Protein AF-A0AAD6FD33-F1 (afdb_monomer_lite)

Radius of gyration: 38.2 Å; chains: 1; bounding box: 135×74×54 Å

Structure (mmCIF, N/CA/C/O backbone):
data_AF-A0AAD6FD33-F1
#
_entry.id   AF-A0AAD6FD33-F1
#
loop_
_atom_site.group_PDB
_atom_site.id
_atom_site.type_symbol
_atom_site.label_atom_id
_atom_site.label_alt_id
_atom_site.label_comp_id
_atom_site.label_asym_id
_atom_site.label_entity_id
_atom_site.label_seq_id
_atom_site.pdbx_PDB_ins_code
_atom_site.Cartn_x
_atom_site.Cartn_y
_atom_site.Cartn_z
_atom_site.occupancy
_atom_site.B_iso_or_equiv
_atom_site.auth_seq_id
_atom_site.auth_comp_id
_atom_site.auth_asym_id
_atom_site.auth_atom_id
_atom_site.pdbx_PDB_model_num
ATOM 1 N N . VAL A 1 1 ? -4.651 8.077 -2.930 1.00 87.25 1 VAL A N 1
ATOM 2 C CA . VAL A 1 1 ? -3.598 9.116 -3.085 1.00 87.25 1 VAL A CA 1
ATOM 3 C C . VAL A 1 1 ? -2.264 8.525 -3.527 1.00 87.25 1 VAL A C 1
ATOM 5 O O . VAL A 1 1 ? -1.847 8.856 -4.624 1.00 87.25 1 VAL A O 1
ATOM 8 N N . ILE A 1 2 ? -1.634 7.620 -2.759 1.00 93.12 2 ILE A N 1
ATOM 9 C CA . ILE A 1 2 ? -0.316 7.029 -3.106 1.00 93.12 2 ILE A CA 1
ATOM 10 C C . ILE A 1 2 ? -0.277 6.476 -4.538 1.00 93.12 2 ILE A C 1
ATOM 12 O O . ILE A 1 2 ? 0.636 6.798 -5.285 1.00 93.12 2 ILE A O 1
ATOM 16 N N . GLN A 1 3 ? -1.301 5.720 -4.946 1.00 92.12 3 GLN A N 1
ATOM 17 C CA . GLN A 1 3 ? -1.405 5.204 -6.314 1.00 92.12 3 GLN A CA 1
ATOM 18 C C . GLN A 1 3 ? -1.454 6.289 -7.388 1.00 92.12 3 GLN A C 1
ATOM 20 O O . GLN A 1 3 ? -0.776 6.173 -8.397 1.00 92.12 3 GLN A O 1
ATOM 25 N N . ALA A 1 4 ? -2.223 7.356 -7.169 1.00 93.12 4 ALA A N 1
ATOM 26 C CA . ALA A 1 4 ? -2.303 8.457 -8.122 1.00 93.12 4 ALA A CA 1
ATOM 27 C C . ALA A 1 4 ? -0.947 9.162 -8.265 1.00 93.12 4 ALA A C 1
ATOM 29 O O . ALA A 1 4 ? -0.521 9.443 -9.378 1.00 93.12 4 ALA A O 1
ATOM 30 N N . VAL A 1 5 ? -0.240 9.380 -7.149 1.00 95.75 5 VAL A N 1
ATOM 31 C CA . VAL A 1 5 ? 1.121 9.945 -7.160 1.00 95.75 5 VAL A CA 1
ATOM 32 C C . VAL A 1 5 ? 2.091 9.013 -7.889 1.00 95.75 5 VAL A C 1
ATOM 34 O O . VAL A 1 5 ? 2.898 9.473 -8.690 1.00 95.75 5 VAL A O 1
ATOM 37 N N . PHE A 1 6 ? 1.989 7.706 -7.651 1.00 96.69 6 PHE A N 1
ATOM 38 C CA . PHE A 1 6 ? 2.814 6.704 -8.316 1.00 96.69 6 PHE A CA 1
ATOM 39 C C . PHE A 1 6 ? 2.591 6.683 -9.836 1.00 96.69 6 PHE A C 1
ATOM 41 O O . PHE A 1 6 ? 3.550 6.818 -10.588 1.00 96.69 6 PHE A O 1
ATOM 48 N N . PHE A 1 7 ? 1.343 6.607 -10.306 1.00 96.12 7 PHE A N 1
ATOM 49 C CA . PHE A 1 7 ? 1.063 6.612 -11.745 1.00 96.12 7 PHE A CA 1
ATOM 50 C C . PHE A 1 7 ? 1.377 7.959 -12.405 1.00 96.12 7 PHE A C 1
ATOM 52 O O . PHE A 1 7 ? 1.841 7.978 -13.542 1.00 96.12 7 PHE A O 1
ATOM 59 N N . ALA A 1 8 ? 1.214 9.081 -11.697 1.00 95.75 8 ALA A N 1
ATOM 60 C CA . ALA A 1 8 ? 1.684 10.378 -12.180 1.00 95.75 8 ALA A CA 1
ATOM 61 C C . ALA A 1 8 ? 3.210 10.390 -12.379 1.00 95.75 8 ALA A C 1
ATOM 63 O O . ALA A 1 8 ? 3.696 10.919 -13.377 1.00 95.75 8 ALA A O 1
ATOM 64 N N . LEU A 1 9 ? 3.965 9.763 -11.469 1.00 96.06 9 LEU A N 1
ATOM 65 C CA . LEU A 1 9 ? 5.408 9.583 -11.623 1.00 96.06 9 LEU A CA 1
ATOM 66 C C . LEU A 1 9 ? 5.747 8.674 -12.815 1.00 96.06 9 LEU A C 1
ATOM 68 O O . LEU A 1 9 ? 6.677 8.995 -13.551 1.00 96.06 9 LEU A O 1
ATOM 72 N N . CYS A 1 10 ? 4.994 7.591 -13.048 1.00 95.25 10 CYS A N 1
ATOM 73 C CA . CYS A 1 10 ? 5.172 6.746 -14.236 1.00 95.25 10 CYS A CA 1
ATOM 74 C C . CYS A 1 10 ? 4.988 7.549 -15.531 1.00 95.25 10 CYS A C 1
ATOM 76 O O . CYS A 1 10 ? 5.888 7.563 -16.367 1.00 95.25 10 CYS A O 1
ATOM 78 N N . VAL A 1 11 ? 3.895 8.310 -15.649 1.00 95.25 11 VAL A N 1
ATOM 79 C CA . VAL A 1 11 ? 3.640 9.175 -16.816 1.00 95.25 11 VAL A CA 1
ATOM 80 C C . VAL A 1 11 ? 4.765 10.192 -17.008 1.00 95.25 11 VAL A C 1
ATOM 82 O O . VAL A 1 11 ? 5.234 10.409 -18.125 1.00 95.25 11 VAL A O 1
ATOM 85 N N . LEU A 1 12 ? 5.236 10.807 -15.921 1.00 94.19 12 LEU A N 1
ATOM 86 C CA . LEU A 1 12 ? 6.325 11.778 -15.979 1.00 94.19 12 LEU A CA 1
ATOM 87 C C . LEU A 1 12 ? 7.637 11.141 -16.462 1.00 94.19 12 LEU A C 1
ATOM 89 O O . LEU A 1 12 ? 8.368 11.766 -17.232 1.00 94.19 12 LEU A O 1
ATOM 93 N N . ILE A 1 13 ? 7.929 9.904 -16.052 1.00 94.00 13 ILE A N 1
ATOM 94 C CA . ILE A 1 13 ? 9.088 9.134 -16.527 1.00 94.00 13 ILE A CA 1
ATOM 95 C C . ILE A 1 13 ? 8.966 8.818 -18.014 1.00 94.00 13 ILE A C 1
ATOM 97 O O . ILE A 1 13 ? 9.942 9.011 -18.737 1.00 94.00 13 ILE A O 1
ATOM 101 N N . ASP A 1 14 ? 7.795 8.389 -18.481 1.00 93.06 14 ASP A N 1
ATOM 102 C CA . ASP A 1 14 ? 7.576 8.048 -19.889 1.00 93.06 14 ASP A CA 1
ATOM 103 C C . ASP A 1 14 ? 7.760 9.273 -20.791 1.00 93.06 14 ASP A C 1
ATOM 105 O O . ASP A 1 14 ? 8.517 9.229 -21.764 1.00 93.06 14 ASP A O 1
ATOM 109 N N . VAL A 1 15 ? 7.162 10.410 -20.415 1.00 92.06 15 VAL A N 1
ATOM 110 C CA . VAL A 1 15 ? 7.351 11.689 -21.121 1.00 92.06 15 VAL A CA 1
ATOM 111 C C . VAL A 1 15 ? 8.821 12.112 -21.094 1.00 92.06 15 VAL A C 1
ATOM 113 O O . VAL A 1 15 ? 9.383 12.471 -22.129 1.00 92.06 15 VAL A O 1
ATOM 116 N N . SER A 1 16 ? 9.479 12.021 -19.935 1.00 90.38 16 SER A N 1
ATOM 117 C CA . SER A 1 16 ? 10.899 12.374 -19.803 1.00 90.38 16 SER A CA 1
ATOM 118 C C . SER A 1 16 ? 11.794 11.470 -20.655 1.00 90.38 16 SER A C 1
ATOM 120 O O . SER A 1 16 ? 12.750 11.945 -21.268 1.00 90.38 16 SER A O 1
ATOM 122 N N . SER A 1 17 ? 11.478 10.176 -20.746 1.00 89.38 17 SER A N 1
ATOM 123 C CA . SER A 1 17 ? 12.208 9.210 -21.570 1.00 89.38 17 SER A CA 1
ATOM 124 C C . SER A 1 17 ? 12.081 9.522 -23.061 1.00 89.38 17 SER A C 1
ATOM 126 O O . SER A 1 17 ? 13.082 9.473 -23.779 1.00 89.38 17 SER A O 1
ATOM 128 N N . LEU A 1 18 ? 10.884 9.903 -23.519 1.00 89.50 18 LEU A N 1
ATOM 129 C CA . LEU A 1 18 ? 10.652 10.318 -24.904 1.00 89.50 18 LEU A CA 1
ATOM 130 C C . LEU A 1 18 ? 11.439 11.583 -25.263 1.00 89.50 18 LEU A C 1
ATOM 132 O O . LEU A 1 18 ? 12.047 11.631 -26.329 1.00 89.50 18 LEU A O 1
ATOM 136 N N . LEU A 1 19 ? 11.481 12.570 -24.364 1.00 86.94 19 LEU A N 1
ATOM 137 C CA . LEU A 1 19 ? 12.231 13.814 -24.575 1.00 86.94 19 LEU A CA 1
ATOM 138 C C . LEU A 1 19 ? 13.751 13.605 -24.548 1.00 86.94 19 LEU A C 1
ATOM 140 O O . LEU A 1 19 ? 14.479 14.290 -25.261 1.00 86.94 19 LEU A O 1
ATOM 144 N N . THR A 1 20 ? 14.237 12.651 -23.751 1.00 82.44 20 THR A N 1
ATOM 145 C CA . THR A 1 20 ? 15.681 12.388 -23.615 1.00 82.44 20 THR A CA 1
ATOM 146 C C . THR A 1 20 ? 16.236 11.582 -24.796 1.00 82.44 20 THR A C 1
ATOM 148 O O . THR A 1 20 ? 17.406 11.724 -25.130 1.00 82.44 20 THR A O 1
ATOM 151 N N . LYS A 1 21 ? 15.409 10.785 -25.492 1.00 75.94 21 LYS A N 1
ATOM 152 C CA . LYS A 1 21 ? 15.830 9.922 -26.618 1.00 75.94 21 LYS A CA 1
ATOM 153 C C . LYS A 1 21 ? 16.480 10.651 -27.809 1.00 75.94 21 LYS A C 1
ATOM 155 O O . LYS A 1 21 ? 17.043 9.977 -28.664 1.00 75.94 21 LYS A O 1
ATOM 160 N N . GLY A 1 22 ? 16.395 11.980 -27.880 1.00 68.50 22 GLY A N 1
ATOM 161 C CA . GLY A 1 22 ? 17.013 12.799 -28.931 1.00 68.50 22 GLY A CA 1
ATOM 162 C C . GLY A 1 22 ? 17.946 13.904 -28.424 1.00 68.50 22 GLY A C 1
ATOM 163 O O . GLY A 1 22 ? 18.350 14.744 -29.222 1.00 68.50 22 GLY A O 1
ATOM 164 N N . ALA A 1 23 ? 18.257 13.941 -27.125 1.00 64.50 23 ALA A N 1
ATOM 165 C CA . ALA A 1 23 ? 19.079 14.984 -26.519 1.00 64.50 23 ALA A CA 1
ATOM 166 C C . ALA A 1 23 ? 20.336 14.375 -25.878 1.00 64.50 23 ALA A C 1
ATOM 168 O O . ALA A 1 23 ? 20.223 13.590 -24.941 1.00 64.50 23 ALA A O 1
ATOM 169 N N . ASP A 1 24 ? 21.532 14.799 -26.305 1.00 72.25 24 ASP A N 1
ATOM 170 C CA . ASP A 1 24 ? 22.836 14.401 -25.728 1.00 72.25 24 ASP A CA 1
ATOM 171 C C . ASP A 1 24 ? 23.106 15.048 -24.348 1.00 72.25 24 ASP A C 1
ATOM 173 O O . ASP A 1 24 ? 24.225 15.429 -23.995 1.00 72.25 24 ASP A O 1
ATOM 177 N N . SER A 1 25 ? 22.062 15.227 -23.537 1.00 83.69 25 SER A N 1
ATOM 178 C CA . SER A 1 25 ? 22.168 15.853 -22.223 1.00 83.69 25 SER A CA 1
ATOM 179 C C . SER A 1 25 ? 22.383 14.804 -21.137 1.00 83.69 25 SER A C 1
ATOM 181 O O . SER A 1 25 ? 21.442 14.203 -20.610 1.00 83.69 25 SER A O 1
ATOM 183 N N . MET A 1 26 ? 23.645 14.644 -20.730 1.00 85.06 26 MET A N 1
ATOM 184 C CA . MET A 1 26 ? 24.050 13.779 -19.611 1.00 85.06 26 MET A CA 1
ATOM 185 C C . MET A 1 26 ? 23.297 14.088 -18.305 1.00 85.06 26 MET A C 1
ATOM 187 O O . MET A 1 26 ? 23.050 13.191 -17.493 1.00 85.06 26 MET A O 1
ATOM 191 N N . GLU A 1 27 ? 22.905 15.349 -18.094 1.00 86.62 27 GLU A N 1
ATOM 192 C CA . GLU A 1 27 ? 22.140 15.747 -16.912 1.00 86.62 27 GLU A CA 1
ATOM 193 C C . GLU A 1 27 ? 20.690 15.246 -16.980 1.00 86.62 27 GLU A C 1
ATOM 195 O O . GLU A 1 27 ? 20.190 14.717 -15.986 1.00 86.62 27 GLU A O 1
ATOM 200 N N . GLN A 1 28 ? 20.029 15.316 -18.143 1.00 85.81 28 GLN A N 1
ATOM 201 C CA . GLN A 1 28 ? 18.665 14.786 -18.302 1.00 85.81 28 GLN A CA 1
ATOM 202 C C . GLN A 1 28 ? 18.621 13.276 -18.062 1.00 85.81 28 GLN A C 1
ATOM 204 O O . GLN A 1 28 ? 17.765 12.797 -17.316 1.00 85.81 28 GLN A O 1
ATOM 209 N N . GLU A 1 29 ? 19.594 12.528 -18.586 1.00 87.94 29 GLU A N 1
ATOM 210 C CA . GLU A 1 29 ? 19.690 11.097 -18.297 1.00 87.94 29 GLU A CA 1
ATOM 211 C C . GLU A 1 29 ? 19.902 10.803 -16.806 1.00 87.94 29 GLU A C 1
ATOM 213 O O . GLU A 1 29 ? 19.337 9.852 -16.255 1.00 87.94 29 GLU A O 1
ATOM 218 N N . ARG A 1 30 ? 20.734 11.603 -16.124 1.00 90.62 30 ARG A N 1
ATOM 219 C CA . ARG A 1 30 ? 20.970 11.447 -14.684 1.00 90.62 30 ARG A CA 1
ATOM 220 C C . ARG A 1 30 ? 19.683 11.664 -13.894 1.00 90.62 30 ARG A C 1
ATOM 222 O O . ARG A 1 30 ? 19.421 10.898 -12.964 1.00 90.62 30 ARG A O 1
ATOM 229 N N . GLN A 1 31 ? 18.895 12.677 -14.246 1.00 91.19 31 GLN A N 1
ATOM 230 C CA . GLN A 1 31 ? 17.605 12.935 -13.607 1.00 91.19 31 GLN A CA 1
ATOM 231 C C . GLN A 1 31 ? 16.611 11.805 -13.893 1.00 91.19 31 GLN A C 1
ATOM 233 O O . GLN A 1 31 ? 16.008 11.283 -12.956 1.00 91.19 31 GLN A O 1
ATOM 238 N N . LEU A 1 32 ? 16.530 11.324 -15.137 1.00 92.62 32 LEU A N 1
ATOM 239 C CA . LEU A 1 32 ? 15.690 10.180 -15.501 1.00 92.62 32 LEU A CA 1
ATOM 240 C C . LEU A 1 32 ? 16.029 8.929 -14.672 1.00 92.62 32 LEU A C 1
ATOM 242 O O . LEU A 1 32 ? 15.132 8.286 -14.129 1.00 92.62 32 LEU A O 1
ATOM 246 N N . ARG A 1 33 ? 17.319 8.616 -14.486 1.00 92.12 33 ARG A N 1
ATOM 247 C CA . ARG A 1 33 ? 17.759 7.492 -13.635 1.00 92.12 33 ARG A CA 1
ATOM 248 C C . ARG A 1 33 ? 17.312 7.644 -12.178 1.00 92.12 33 ARG A C 1
ATOM 250 O O . ARG A 1 33 ? 16.897 6.659 -11.569 1.00 92.12 33 ARG A O 1
ATOM 257 N N . LYS A 1 34 ? 17.366 8.858 -11.616 1.00 94.44 34 LYS A N 1
ATOM 258 C CA . LYS A 1 34 ? 16.867 9.130 -10.255 1.00 94.44 34 LYS A CA 1
ATOM 259 C C . LYS A 1 34 ? 15.356 8.930 -10.158 1.00 94.44 34 LYS A C 1
ATOM 261 O O . LYS A 1 34 ? 14.900 8.315 -9.200 1.00 94.44 34 LYS A O 1
ATOM 266 N N . LEU A 1 35 ? 14.598 9.408 -11.144 1.00 94.75 35 LEU A N 1
ATOM 267 C CA . LEU A 1 35 ? 13.145 9.234 -11.200 1.00 94.75 35 LEU A CA 1
ATOM 268 C C . LEU A 1 35 ? 12.751 7.757 -11.305 1.00 94.75 35 LEU A C 1
ATOM 270 O O . LEU A 1 35 ? 11.869 7.316 -10.575 1.00 94.75 35 LEU A O 1
ATOM 274 N N . ILE A 1 36 ? 13.435 6.978 -12.148 1.00 95.38 36 ILE A N 1
ATOM 275 C CA . ILE A 1 36 ? 13.229 5.524 -12.246 1.00 95.38 36 ILE A CA 1
ATOM 276 C C . ILE A 1 36 ? 13.511 4.850 -10.897 1.00 95.38 36 ILE A C 1
ATOM 278 O O . ILE A 1 36 ? 12.714 4.032 -10.441 1.00 95.38 36 ILE A O 1
ATOM 282 N N . GLY A 1 37 ? 14.604 5.228 -10.226 1.00 96.19 37 GLY A N 1
ATOM 283 C CA . GLY A 1 37 ? 14.915 4.738 -8.881 1.00 96.19 37 GLY A CA 1
ATOM 284 C C . GLY A 1 37 ? 13.842 5.102 -7.848 1.00 96.19 37 GLY A C 1
ATOM 285 O O . GLY A 1 37 ? 13.456 4.257 -7.044 1.00 96.19 37 GLY A O 1
ATOM 286 N N . LEU A 1 38 ? 13.316 6.330 -7.899 1.00 96.75 38 LEU A N 1
ATOM 287 C CA . LEU A 1 38 ? 12.214 6.776 -7.046 1.00 96.75 38 LEU A CA 1
ATOM 288 C C . LEU A 1 38 ? 10.933 5.981 -7.319 1.00 96.75 38 LEU A C 1
ATOM 290 O O . LEU A 1 38 ? 10.289 5.544 -6.370 1.00 96.75 38 LEU A O 1
ATOM 294 N N . ARG A 1 39 ? 10.579 5.757 -8.589 1.00 97.06 39 ARG A N 1
ATOM 295 C CA . ARG A 1 39 ? 9.417 4.950 -8.989 1.00 97.06 39 ARG A CA 1
ATOM 296 C C . ARG A 1 39 ? 9.530 3.533 -8.451 1.00 97.06 39 ARG A C 1
ATOM 298 O O . ARG A 1 39 ? 8.585 3.046 -7.842 1.00 97.06 39 ARG A O 1
ATOM 305 N N . ASP A 1 40 ? 10.675 2.886 -8.641 1.00 97.50 40 ASP A N 1
ATOM 306 C CA . ASP A 1 40 ? 10.898 1.517 -8.173 1.00 97.50 40 ASP A CA 1
ATOM 307 C C . ASP A 1 40 ? 10.837 1.424 -6.644 1.00 97.50 40 ASP A C 1
ATOM 309 O O . ASP A 1 40 ? 10.191 0.527 -6.099 1.00 97.50 40 ASP A O 1
ATOM 313 N N . TRP A 1 41 ? 11.428 2.397 -5.945 1.00 97.25 41 TRP A N 1
ATOM 314 C CA . TRP A 1 41 ? 11.328 2.495 -4.492 1.00 97.25 41 TRP A CA 1
ATOM 315 C C . TRP A 1 41 ? 9.882 2.691 -4.026 1.00 97.25 41 TRP A C 1
ATOM 317 O O . TRP A 1 41 ? 9.411 1.975 -3.142 1.00 97.25 41 TRP A O 1
ATOM 327 N N . MET A 1 42 ? 9.160 3.632 -4.644 1.00 97.44 42 MET A N 1
ATOM 328 C CA . MET A 1 42 ? 7.756 3.902 -4.343 1.00 97.44 42 MET A CA 1
ATOM 329 C C . MET A 1 42 ? 6.891 2.675 -4.603 1.00 97.44 42 MET A C 1
ATOM 331 O O . MET A 1 42 ? 6.018 2.382 -3.791 1.00 97.44 42 MET A O 1
ATOM 335 N N . MET A 1 43 ? 7.139 1.942 -5.688 1.00 97.50 43 MET A N 1
ATOM 336 C CA . MET A 1 43 ? 6.421 0.711 -5.994 1.00 97.50 43 MET A CA 1
ATOM 337 C C . MET A 1 43 ? 6.620 -0.338 -4.900 1.00 97.50 43 MET A C 1
ATOM 339 O O . MET A 1 43 ? 5.650 -0.875 -4.362 1.00 97.50 43 MET A O 1
ATOM 343 N N . ALA A 1 44 ? 7.884 -0.586 -4.548 1.00 97.25 44 ALA A N 1
ATOM 344 C CA . ALA A 1 44 ? 8.281 -1.629 -3.614 1.00 97.25 44 ALA A CA 1
ATOM 345 C C . ALA A 1 44 ? 7.837 -1.349 -2.171 1.00 97.25 44 ALA A C 1
ATOM 347 O O . ALA A 1 44 ? 7.386 -2.263 -1.485 1.00 97.25 44 ALA A O 1
ATOM 348 N N . VAL A 1 45 ? 7.978 -0.106 -1.702 1.00 97.00 45 VAL A N 1
ATOM 349 C CA . VAL A 1 45 ? 7.768 0.266 -0.291 1.00 97.00 45 VAL A CA 1
ATOM 350 C C . VAL A 1 45 ? 6.367 0.813 -0.031 1.00 97.00 45 VAL A C 1
ATOM 352 O O . VAL A 1 45 ? 5.832 0.620 1.057 1.00 97.00 45 VAL A O 1
ATOM 355 N N . LEU A 1 46 ? 5.756 1.496 -1.001 1.00 96.69 46 LEU A N 1
ATOM 356 C CA . LEU A 1 46 ? 4.481 2.181 -0.793 1.00 96.69 46 LEU A CA 1
ATOM 357 C C . LEU A 1 46 ? 3.369 1.556 -1.628 1.00 96.69 46 LEU A C 1
ATOM 359 O O . LEU A 1 46 ? 2.432 0.997 -1.071 1.00 96.69 46 LEU A O 1
ATOM 363 N N . ALA A 1 47 ? 3.454 1.637 -2.953 1.00 97.06 47 ALA A N 1
ATOM 364 C CA . ALA A 1 47 ? 2.325 1.358 -3.828 1.00 97.06 47 ALA A CA 1
ATOM 365 C C . ALA A 1 47 ? 1.818 -0.081 -3.656 1.00 97.06 47 ALA A C 1
ATOM 367 O O . ALA A 1 47 ? 0.640 -0.262 -3.336 1.00 97.06 47 ALA A O 1
ATOM 368 N N . PHE A 1 48 ? 2.687 -1.089 -3.813 1.00 98.06 48 PHE A N 1
ATOM 369 C CA . PHE A 1 48 ? 2.279 -2.492 -3.713 1.00 98.06 48 PHE A CA 1
ATOM 370 C C . PHE A 1 48 ? 1.862 -2.897 -2.293 1.00 98.06 48 PHE A C 1
ATOM 372 O O . PHE A 1 48 ? 0.699 -3.267 -2.116 1.00 98.06 48 PHE A O 1
ATOM 379 N N . PRO A 1 49 ? 2.739 -2.830 -1.268 1.00 98.06 49 PRO A N 1
ATOM 380 C CA . PRO A 1 49 ? 2.401 -3.360 0.049 1.00 98.06 49 PRO A CA 1
ATOM 381 C C . PRO A 1 49 ? 1.241 -2.605 0.702 1.00 98.06 49 PRO A C 1
ATOM 383 O O . PRO A 1 49 ? 0.357 -3.249 1.260 1.00 98.06 49 PRO A O 1
ATOM 386 N N . VAL A 1 50 ? 1.180 -1.270 0.587 1.00 97.69 50 VAL A N 1
ATOM 387 C CA . VAL A 1 50 ? 0.059 -0.485 1.134 1.00 97.69 50 VAL A CA 1
ATOM 388 C C . VAL A 1 50 ? -1.211 -0.726 0.322 1.00 97.69 50 VAL A C 1
ATOM 390 O O . VAL A 1 50 ? -2.281 -0.868 0.905 1.00 97.69 50 VAL A O 1
ATOM 393 N N . GLY A 1 51 ? -1.119 -0.812 -1.009 1.00 97.06 51 GLY A N 1
ATOM 394 C CA . GLY A 1 51 ? -2.268 -1.104 -1.869 1.00 97.06 51 GLY A CA 1
ATOM 395 C C . GLY A 1 51 ? -2.905 -2.454 -1.539 1.00 97.06 51 GLY A C 1
ATOM 396 O O . GLY A 1 51 ? -4.100 -2.512 -1.254 1.00 97.06 51 GLY A O 1
ATOM 397 N N . ALA A 1 52 ? -2.103 -3.520 -1.504 1.00 98.12 52 ALA A N 1
ATOM 398 C CA . ALA A 1 52 ? -2.554 -4.859 -1.128 1.00 98.12 52 ALA A CA 1
ATOM 399 C C . ALA A 1 52 ? -3.103 -4.898 0.306 1.00 98.12 52 ALA A C 1
ATOM 401 O O . ALA A 1 52 ? -4.165 -5.475 0.541 1.00 98.12 52 ALA A O 1
ATOM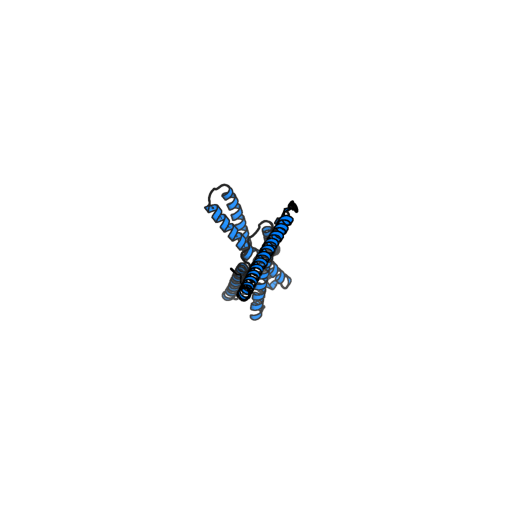 402 N N . PHE A 1 53 ? -2.428 -4.222 1.242 1.00 97.75 53 PHE A N 1
ATOM 403 C CA . PHE A 1 53 ? -2.877 -4.092 2.625 1.00 97.75 53 PHE A CA 1
ATOM 404 C C . PHE A 1 53 ? -4.254 -3.432 2.730 1.00 97.75 53 PHE A C 1
ATOM 406 O O . PHE A 1 53 ? -5.121 -3.956 3.427 1.00 97.75 53 PHE A O 1
ATOM 413 N N . VAL A 1 54 ? -4.488 -2.323 2.021 1.00 96.38 54 VAL A N 1
ATOM 414 C CA . VAL A 1 54 ? -5.781 -1.622 2.023 1.00 96.38 54 VAL A CA 1
ATOM 415 C C . VAL A 1 54 ? -6.885 -2.516 1.469 1.00 96.38 54 VAL A C 1
ATOM 417 O O . VAL A 1 54 ? -7.909 -2.650 2.128 1.00 96.38 54 VAL A O 1
ATOM 420 N N . VAL A 1 55 ? -6.683 -3.169 0.317 1.00 97.88 55 VAL A N 1
ATOM 421 C CA . VAL A 1 55 ? -7.696 -4.080 -0.253 1.00 97.88 55 VAL A CA 1
ATOM 422 C C . VAL A 1 55 ? -8.014 -5.204 0.728 1.00 97.88 55 VAL A C 1
ATOM 424 O O . VAL A 1 55 ? -9.176 -5.442 1.050 1.00 97.88 55 VAL A O 1
ATOM 427 N N . PHE A 1 56 ? -6.981 -5.877 1.236 1.00 97.62 56 PHE A N 1
ATOM 428 C CA . PHE A 1 56 ? -7.144 -7.013 2.132 1.00 97.62 56 PHE A CA 1
ATOM 429 C C . PHE A 1 56 ? -7.867 -6.628 3.425 1.00 97.62 56 PHE A C 1
ATOM 431 O O . PHE A 1 56 ? -8.865 -7.253 3.785 1.00 97.62 56 PHE A O 1
ATOM 438 N N . THR A 1 57 ? -7.392 -5.594 4.119 1.00 96.50 57 THR A N 1
ATOM 439 C CA . THR A 1 57 ? -7.949 -5.194 5.418 1.00 96.50 57 THR A CA 1
ATOM 440 C C . THR A 1 57 ? -9.333 -4.576 5.287 1.00 96.50 57 THR A C 1
ATOM 442 O O . THR A 1 57 ? -10.220 -4.934 6.062 1.00 96.50 57 THR A O 1
ATOM 445 N N . PHE A 1 58 ? -9.549 -3.713 4.287 1.00 96.69 58 PHE A N 1
ATOM 446 C CA . PHE A 1 58 ? -10.844 -3.084 4.053 1.00 96.69 58 PHE A CA 1
ATOM 447 C C . PHE A 1 58 ? -11.916 -4.136 3.801 1.00 96.69 58 PHE A C 1
ATOM 449 O O . PHE A 1 58 ? -12.906 -4.165 4.522 1.00 96.69 58 PHE A O 1
ATOM 456 N N . TRP A 1 59 ? -11.708 -5.037 2.835 1.00 97.50 59 TRP A N 1
ATOM 457 C CA . TRP A 1 59 ? -12.718 -6.039 2.499 1.00 97.50 59 TRP A CA 1
ATOM 458 C C . TRP A 1 59 ? -12.893 -7.091 3.593 1.00 97.50 59 TRP A C 1
ATOM 460 O O . TRP A 1 59 ? -14.021 -7.503 3.839 1.00 97.50 59 TRP A O 1
ATOM 470 N N . SER A 1 60 ? -11.829 -7.467 4.312 1.00 96.69 60 SER A N 1
ATOM 471 C CA . SER A 1 60 ? -11.951 -8.381 5.459 1.00 96.69 60 SER A CA 1
ATOM 472 C C . SER A 1 60 ? -12.842 -7.794 6.557 1.00 96.69 60 SER A C 1
ATOM 474 O O . SER A 1 60 ? -13.757 -8.463 7.033 1.00 96.69 60 SER A O 1
ATOM 476 N N . LEU A 1 61 ? -12.617 -6.530 6.933 1.00 95.00 61 LEU A N 1
ATOM 477 C CA . LEU A 1 61 ? -13.449 -5.847 7.926 1.00 95.00 61 LEU A CA 1
ATOM 478 C C . LEU A 1 61 ? -14.854 -5.575 7.390 1.00 95.00 61 LEU A C 1
ATOM 480 O O . LEU A 1 61 ? -15.821 -5.779 8.112 1.00 95.00 61 LEU A O 1
ATOM 484 N N . TYR A 1 62 ? -14.972 -5.172 6.125 1.00 95.75 62 TYR A N 1
ATOM 485 C CA . TYR A 1 62 ? -16.251 -4.889 5.481 1.00 95.75 62 TYR A CA 1
ATOM 486 C C . TYR A 1 62 ? -17.167 -6.117 5.454 1.00 95.75 62 TYR A C 1
ATOM 488 O O . TYR A 1 62 ? -18.362 -5.995 5.715 1.00 95.75 62 TYR A O 1
ATOM 496 N N . LEU A 1 63 ? -16.608 -7.295 5.150 1.00 96.31 63 LEU A N 1
ATOM 497 C CA . LEU A 1 63 ? -17.336 -8.566 5.145 1.00 96.31 63 LEU A CA 1
ATOM 498 C C . LEU A 1 63 ? -17.706 -9.038 6.557 1.00 96.31 63 LEU A C 1
ATOM 500 O O . LEU A 1 63 ? -18.741 -9.677 6.718 1.00 96.31 63 LEU A O 1
ATOM 504 N N . TYR A 1 64 ? -16.875 -8.742 7.560 1.00 95.44 64 TYR A N 1
ATOM 505 C CA . TYR A 1 64 ? -17.144 -9.100 8.954 1.00 95.44 64 TYR A CA 1
ATOM 506 C C . TYR A 1 64 ? -18.217 -8.202 9.590 1.00 95.44 64 TYR A C 1
ATOM 508 O O . TYR A 1 64 ? -19.245 -8.687 10.053 1.00 95.44 64 TYR A O 1
ATOM 516 N N . ASP A 1 65 ? -17.981 -6.892 9.600 1.00 95.31 65 ASP A N 1
ATOM 517 C CA . ASP A 1 65 ? -18.941 -5.859 9.986 1.00 95.31 65 ASP A CA 1
ATOM 518 C C . ASP A 1 65 ? -18.525 -4.546 9.318 1.00 95.31 65 ASP A C 1
ATOM 520 O O . ASP A 1 65 ? -17.569 -3.876 9.720 1.00 95.31 65 ASP A O 1
ATOM 524 N N . ARG A 1 66 ? -19.286 -4.160 8.296 1.00 93.94 66 ARG A N 1
ATOM 525 C CA . ARG A 1 66 ? -19.070 -2.941 7.521 1.00 93.94 66 ARG A CA 1
ATOM 526 C C . ARG A 1 66 ? -18.944 -1.682 8.383 1.00 93.94 66 ARG A C 1
ATOM 528 O O . ARG A 1 66 ? -18.124 -0.825 8.052 1.00 93.94 66 ARG A O 1
ATOM 535 N N . GLU A 1 67 ? -19.690 -1.561 9.481 1.00 94.75 67 GLU A N 1
ATOM 536 C CA . GLU A 1 67 ? -19.675 -0.356 10.328 1.00 94.75 67 GLU A CA 1
ATOM 537 C C . GLU A 1 67 ? -18.311 -0.121 11.003 1.00 94.75 67 GLU A C 1
ATOM 539 O O . GLU A 1 67 ? -18.037 0.978 11.481 1.00 94.75 67 GLU A O 1
ATOM 544 N N . LEU A 1 68 ? -17.432 -1.130 11.032 1.00 93.56 68 LEU A N 1
ATOM 545 C CA . LEU A 1 68 ? -16.086 -1.031 11.603 1.00 93.56 68 LEU A CA 1
ATOM 546 C C . LEU A 1 68 ? -15.109 -0.213 10.751 1.00 93.56 68 LEU A C 1
ATOM 548 O O . LEU A 1 68 ? -14.120 0.295 11.285 1.00 93.56 68 LEU A O 1
ATOM 552 N N . VAL A 1 69 ? -15.367 -0.110 9.445 1.00 93.62 69 VAL A N 1
ATOM 553 C CA . VAL A 1 69 ? -14.466 0.532 8.473 1.00 93.62 69 VAL A CA 1
ATOM 554 C C . VAL A 1 69 ? -15.183 1.529 7.562 1.00 93.62 69 VAL A C 1
ATOM 556 O O . VAL A 1 69 ? -14.564 2.480 7.092 1.00 93.62 69 VAL A O 1
ATOM 559 N N . TYR A 1 70 ? -16.482 1.345 7.320 1.00 93.25 70 TYR A N 1
ATOM 560 C CA . TYR A 1 70 ? -17.266 2.175 6.413 1.00 93.25 70 TYR A CA 1
ATOM 561 C C . TYR A 1 70 ? -18.713 2.332 6.912 1.00 93.25 70 TYR A C 1
ATOM 563 O O . TYR A 1 70 ? -19.593 1.577 6.494 1.00 93.25 70 TYR A O 1
ATOM 571 N N . PRO A 1 71 ? -18.986 3.299 7.804 1.00 92.06 71 PRO A N 1
ATOM 572 C CA . PRO A 1 71 ? -20.328 3.517 8.335 1.00 92.06 71 PRO A CA 1
ATOM 573 C C . PRO A 1 71 ? -21.357 3.855 7.253 1.00 92.06 71 PRO A C 1
ATOM 575 O O . PRO A 1 71 ? -21.036 4.563 6.295 1.00 92.06 71 PRO A O 1
ATOM 578 N N . ARG A 1 72 ? -22.619 3.439 7.430 1.00 90.81 72 ARG A N 1
ATOM 579 C CA . ARG A 1 72 ? -23.714 3.718 6.465 1.00 90.81 72 ARG A CA 1
ATOM 580 C C . ARG A 1 72 ? -23.908 5.195 6.143 1.00 90.81 72 ARG A C 1
ATOM 582 O O . ARG A 1 72 ? -24.354 5.523 5.051 1.00 90.81 72 ARG A O 1
ATOM 589 N N . LEU A 1 73 ? -23.551 6.094 7.060 1.00 91.06 73 LEU A N 1
ATOM 590 C CA . LEU A 1 73 ? -23.604 7.537 6.817 1.00 91.06 73 LEU A CA 1
ATOM 591 C C . LEU A 1 73 ? -22.801 7.946 5.568 1.00 91.06 73 LEU A C 1
ATOM 593 O O . LEU A 1 73 ? -23.187 8.888 4.879 1.00 91.06 73 LEU A O 1
ATOM 597 N N . LEU A 1 74 ? -21.717 7.226 5.256 1.00 90.88 74 LEU A N 1
ATOM 598 C CA . LEU A 1 74 ? -20.870 7.497 4.096 1.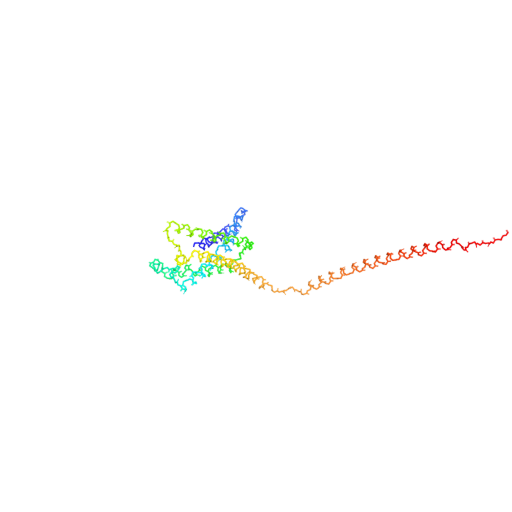00 90.88 74 LEU A CA 1
ATOM 599 C C . LEU A 1 74 ? -21.547 7.168 2.759 1.00 90.88 74 LEU A C 1
ATOM 601 O O . LEU A 1 74 ? -21.176 7.779 1.759 1.00 90.88 74 LEU A O 1
ATOM 605 N N . ASP A 1 75 ? -22.561 6.294 2.730 1.00 92.19 75 ASP A N 1
ATOM 606 C CA . ASP A 1 75 ? -23.295 5.956 1.497 1.00 92.19 75 ASP A CA 1
ATOM 607 C C . ASP A 1 75 ? -24.005 7.175 0.889 1.00 92.19 75 ASP A C 1
ATOM 609 O O . ASP A 1 75 ? -24.192 7.246 -0.325 1.00 92.19 75 ASP A O 1
ATOM 613 N N . ASN A 1 76 ? -24.339 8.170 1.718 1.00 93.81 76 ASN A N 1
ATOM 614 C CA . ASN A 1 76 ? -24.943 9.426 1.269 1.00 93.81 76 ASN A CA 1
ATOM 615 C C . ASN A 1 76 ? -23.952 10.343 0.532 1.00 93.81 76 ASN A C 1
ATOM 617 O O . ASN A 1 76 ? -24.375 11.248 -0.183 1.00 93.81 76 ASN A O 1
ATOM 621 N N . PHE A 1 77 ? -22.646 10.132 0.715 1.00 94.38 77 PHE A N 1
ATOM 622 C CA . PHE A 1 77 ? -21.590 10.979 0.155 1.00 94.38 77 PHE A CA 1
ATOM 623 C C . PHE A 1 77 ? -20.783 10.270 -0.933 1.00 94.38 77 PHE A C 1
ATOM 625 O O . PHE A 1 77 ? -20.357 10.895 -1.902 1.00 94.38 77 PHE A O 1
ATOM 632 N N . ILE A 1 78 ? -20.547 8.969 -0.769 1.00 92.88 78 ILE A N 1
ATOM 633 C CA . ILE A 1 78 ? -19.709 8.160 -1.648 1.00 92.88 78 ILE A CA 1
ATOM 634 C C . ILE A 1 78 ? -20.552 6.965 -2.111 1.00 92.88 78 ILE A C 1
ATOM 636 O O . ILE A 1 78 ? -20.776 6.034 -1.338 1.00 92.88 78 ILE A O 1
ATOM 640 N N . PRO A 1 79 ? -21.004 6.954 -3.378 1.00 92.88 79 PRO A N 1
ATOM 641 C CA . PRO A 1 79 ? -21.777 5.846 -3.920 1.00 92.88 79 PRO A CA 1
ATOM 642 C C . PRO A 1 79 ? -21.040 4.509 -3.810 1.00 92.88 79 PRO A C 1
ATOM 644 O O . PRO A 1 79 ? -19.814 4.442 -3.933 1.00 92.88 79 PRO A O 1
ATOM 647 N N . GLN A 1 80 ? -21.794 3.417 -3.680 1.00 91.12 80 GLN A N 1
ATOM 648 C CA . GLN A 1 80 ? -21.231 2.078 -3.494 1.00 91.12 80 GLN A CA 1
ATOM 649 C C . GLN A 1 80 ? -20.247 1.671 -4.604 1.00 91.12 80 GLN A C 1
ATOM 651 O O . GLN A 1 80 ? -19.212 1.073 -4.310 1.00 91.12 80 GLN A O 1
ATOM 656 N N . TRP A 1 81 ? -20.525 2.024 -5.864 1.00 93.88 81 TRP A N 1
ATOM 657 C CA . TRP A 1 81 ? -19.623 1.735 -6.984 1.00 93.88 81 TRP A CA 1
ATOM 658 C C . TRP A 1 81 ? -18.280 2.462 -6.838 1.00 93.88 81 TRP A C 1
ATOM 660 O O . TRP A 1 81 ? -17.235 1.887 -7.138 1.00 93.88 81 TRP A O 1
ATOM 670 N N . LEU A 1 82 ? -18.295 3.701 -6.333 1.00 93.81 82 LEU A N 1
ATOM 671 C CA . LEU A 1 82 ? -17.091 4.497 -6.119 1.00 93.81 82 LEU A CA 1
ATOM 672 C C . LEU A 1 82 ? -16.299 3.935 -4.941 1.00 93.81 82 LEU A C 1
ATOM 674 O O . LEU A 1 82 ? -15.091 3.749 -5.057 1.00 93.81 82 LEU A O 1
ATOM 678 N N . ASN A 1 83 ? -16.980 3.578 -3.849 1.00 92.69 83 ASN A N 1
ATOM 679 C CA . ASN A 1 83 ? -16.358 2.888 -2.724 1.00 92.69 83 ASN A CA 1
ATOM 680 C C . ASN A 1 83 ? -15.673 1.585 -3.167 1.00 92.69 83 ASN A C 1
ATOM 682 O O . ASN A 1 83 ? -14.503 1.358 -2.856 1.00 92.69 83 ASN A O 1
ATOM 686 N N . HIS A 1 84 ? -16.382 0.751 -3.930 1.00 94.38 84 HIS A N 1
ATOM 687 C CA . HIS A 1 84 ? -15.830 -0.488 -4.463 1.00 94.38 84 HIS A CA 1
ATOM 688 C C . HIS A 1 84 ? -14.639 -0.213 -5.387 1.00 94.38 84 HIS A C 1
ATOM 690 O O . HIS A 1 84 ? -13.615 -0.889 -5.287 1.00 94.38 84 HIS A O 1
ATOM 696 N N . GLY A 1 85 ? -14.752 0.794 -6.258 1.00 93.69 85 GLY A N 1
ATOM 697 C CA . GLY A 1 85 ? -13.677 1.253 -7.129 1.00 93.69 85 GLY A CA 1
ATOM 698 C C . GLY A 1 85 ? -12.423 1.602 -6.331 1.00 93.69 85 GLY A C 1
ATOM 699 O O . GLY A 1 85 ? -11.392 0.961 -6.501 1.00 93.69 85 GLY A O 1
ATOM 700 N N . MET A 1 86 ? -12.535 2.539 -5.391 1.00 91.88 86 MET A N 1
ATOM 701 C CA . MET A 1 86 ? -11.427 3.031 -4.562 1.00 91.88 86 MET A CA 1
ATOM 702 C C . MET A 1 86 ? -10.691 1.931 -3.781 1.00 91.88 86 MET A C 1
ATOM 704 O O . MET A 1 86 ? -9.478 2.034 -3.607 1.00 91.88 86 MET A O 1
ATOM 708 N N . HIS A 1 87 ? -11.399 0.893 -3.322 1.00 94.00 87 HIS A N 1
ATOM 709 C CA . HIS A 1 87 ? -10.829 -0.166 -2.478 1.00 94.00 87 HIS A CA 1
ATOM 710 C C . HIS A 1 87 ? -10.504 -1.462 -3.224 1.00 94.00 87 HIS A C 1
ATOM 712 O O . HIS A 1 87 ? -9.899 -2.356 -2.641 1.00 94.00 87 HIS A O 1
ATOM 718 N N . THR A 1 88 ? -10.884 -1.593 -4.497 1.00 94.94 88 THR A N 1
ATOM 719 C CA . THR A 1 88 ? -10.607 -2.806 -5.285 1.00 94.94 88 THR A CA 1
ATOM 720 C C . THR A 1 88 ? -9.634 -2.541 -6.413 1.00 94.94 88 THR A C 1
ATOM 722 O O . THR A 1 88 ? -8.696 -3.310 -6.583 1.00 94.94 88 THR A O 1
ATOM 725 N N . THR A 1 89 ? -9.816 -1.462 -7.181 1.00 94.12 89 THR A N 1
ATOM 726 C CA . THR A 1 89 ? -9.075 -1.254 -8.440 1.00 94.12 89 THR A CA 1
ATOM 727 C C . THR A 1 89 ? -7.592 -0.981 -8.228 1.00 94.12 89 THR A C 1
ATOM 729 O O . THR A 1 89 ? -6.787 -1.246 -9.119 1.00 94.12 89 THR A O 1
ATOM 732 N N . VAL A 1 90 ? -7.213 -0.541 -7.025 1.00 93.81 90 VAL A N 1
ATOM 733 C CA . VAL A 1 90 ? -5.818 -0.322 -6.636 1.00 93.81 90 VAL A CA 1
ATOM 734 C C . VAL A 1 90 ? -4.959 -1.577 -6.841 1.00 93.81 90 VAL A C 1
ATOM 736 O O . VAL A 1 90 ? -3.838 -1.476 -7.335 1.00 93.81 90 VAL A O 1
ATOM 739 N N . LEU A 1 91 ? -5.465 -2.773 -6.528 1.00 95.00 91 LEU A N 1
ATOM 740 C CA . LEU A 1 91 ? -4.661 -3.994 -6.613 1.00 95.00 91 LEU A CA 1
ATOM 741 C C . LEU A 1 91 ? -4.484 -4.496 -8.062 1.00 95.00 91 LEU A C 1
ATOM 743 O O . LEU A 1 91 ? -3.337 -4.706 -8.456 1.00 95.00 91 LEU A O 1
ATOM 747 N N . PRO A 1 92 ? -5.539 -4.632 -8.895 1.00 96.06 92 PRO A N 1
ATOM 748 C CA . PRO A 1 92 ? -5.395 -5.003 -10.300 1.00 96.06 92 PRO A CA 1
ATOM 749 C C . PRO A 1 92 ? -4.468 -4.076 -11.086 1.00 96.06 92 PRO A C 1
ATOM 751 O O . PRO A 1 92 ? -3.604 -4.571 -11.802 1.00 96.06 92 PRO A O 1
ATOM 754 N N . PHE A 1 93 ? -4.590 -2.751 -10.932 1.00 95.31 93 PHE A N 1
ATOM 755 C CA . PHE A 1 93 ? -3.732 -1.816 -11.667 1.00 95.31 93 PHE A CA 1
ATOM 756 C C . PHE A 1 93 ? -2.262 -1.934 -11.270 1.00 95.31 93 PHE A C 1
ATOM 758 O O . PHE A 1 93 ? -1.391 -1.902 -12.134 1.00 95.31 93 PHE A O 1
ATOM 765 N N . ILE A 1 94 ? -1.976 -2.147 -9.987 1.00 95.44 94 ILE A N 1
ATOM 766 C CA . ILE A 1 94 ? -0.608 -2.399 -9.533 1.00 95.44 94 ILE A CA 1
ATOM 767 C C . ILE A 1 94 ? -0.065 -3.731 -10.039 1.00 95.44 94 ILE A C 1
ATOM 769 O O . ILE A 1 94 ? 1.101 -3.806 -10.409 1.00 95.44 94 ILE A O 1
ATOM 773 N N . ILE A 1 95 ? -0.884 -4.784 -10.074 1.00 95.69 95 ILE A N 1
ATOM 774 C CA . ILE A 1 95 ? -0.451 -6.080 -10.608 1.00 95.69 95 ILE A CA 1
ATOM 775 C C . ILE A 1 95 ? -0.150 -5.958 -12.104 1.00 95.69 95 ILE A C 1
ATOM 777 O O . ILE A 1 95 ? 0.844 -6.521 -12.562 1.00 95.69 95 ILE A O 1
ATOM 781 N N . ILE A 1 96 ? -0.974 -5.219 -12.855 1.00 95.31 96 ILE A N 1
ATOM 782 C CA . ILE A 1 96 ? -0.714 -4.915 -14.268 1.00 95.31 96 ILE A CA 1
ATOM 783 C C . ILE A 1 96 ? 0.621 -4.177 -14.401 1.00 95.31 96 ILE A C 1
ATOM 785 O O . ILE A 1 96 ? 1.463 -4.632 -15.168 1.00 95.31 96 ILE A O 1
ATOM 789 N N . GLU A 1 97 ? 0.867 -3.136 -13.600 1.00 95.19 97 GLU A N 1
ATOM 790 C CA . GLU A 1 97 ? 2.148 -2.416 -13.613 1.00 95.19 97 GLU A CA 1
ATOM 791 C C . GLU A 1 97 ? 3.343 -3.340 -13.323 1.00 95.19 97 GLU A C 1
ATOM 793 O O . GLU A 1 97 ? 4.329 -3.316 -14.051 1.00 95.19 97 GLU A O 1
ATOM 798 N N . MET A 1 98 ? 3.260 -4.220 -12.315 1.00 94.88 98 MET A N 1
ATOM 799 C CA . MET A 1 98 ? 4.338 -5.184 -12.020 1.00 94.88 98 MET A CA 1
ATOM 800 C C . MET A 1 98 ? 4.603 -6.157 -13.172 1.00 94.88 98 MET A C 1
ATOM 802 O O . MET A 1 98 ? 5.712 -6.680 -13.302 1.00 94.88 98 MET A O 1
ATOM 806 N N . ARG A 1 99 ? 3.573 -6.454 -13.973 1.00 94.25 99 ARG A N 1
ATOM 807 C CA . ARG A 1 99 ? 3.669 -7.319 -15.154 1.00 94.25 99 ARG A CA 1
ATOM 808 C C . ARG A 1 99 ? 4.264 -6.588 -16.352 1.00 94.25 99 ARG A C 1
ATOM 810 O O . ARG A 1 99 ? 4.939 -7.233 -17.147 1.00 94.25 99 ARG A O 1
ATOM 817 N N . THR A 1 100 ? 4.027 -5.286 -16.490 1.00 93.31 100 THR A N 1
ATOM 818 C CA . THR A 1 100 ? 4.529 -4.479 -17.613 1.00 93.31 100 THR A CA 1
ATOM 819 C C . THR A 1 100 ? 5.913 -3.895 -17.351 1.00 93.31 100 THR A C 1
ATOM 821 O O . THR A 1 100 ? 6.703 -3.757 -18.284 1.00 93.31 100 THR A O 1
ATOM 824 N N . THR A 1 101 ? 6.242 -3.614 -16.089 1.00 93.19 101 THR A N 1
ATOM 825 C CA . THR A 1 101 ? 7.476 -2.940 -15.681 1.00 93.19 101 THR A CA 1
ATOM 826 C C . THR A 1 101 ? 8.242 -3.760 -14.645 1.00 93.19 101 THR A C 1
ATOM 828 O O . THR A 1 101 ? 7.721 -4.137 -13.596 1.00 93.19 101 THR A O 1
ATOM 831 N N . ARG A 1 102 ? 9.533 -4.009 -14.903 1.00 94.06 102 ARG A N 1
ATOM 832 C CA . ARG A 1 102 ? 10.431 -4.603 -13.905 1.00 94.06 102 ARG A CA 1
ATOM 833 C C . ARG A 1 102 ? 10.845 -3.546 -12.894 1.00 94.06 102 ARG A C 1
ATOM 835 O O . ARG A 1 102 ? 11.507 -2.577 -13.266 1.00 94.06 102 ARG A O 1
ATOM 842 N N . HIS A 1 103 ? 10.548 -3.781 -11.621 1.00 95.06 103 HIS A N 1
ATOM 843 C CA . HIS A 1 103 ? 10.959 -2.893 -10.537 1.00 95.06 103 HIS A CA 1
ATOM 844 C C . HIS A 1 103 ? 12.155 -3.450 -9.771 1.00 95.06 103 HIS A C 1
ATOM 846 O O . HIS A 1 103 ? 12.244 -4.649 -9.491 1.00 95.06 103 HIS A O 1
ATOM 852 N N . ARG A 1 104 ? 13.089 -2.572 -9.405 1.00 94.19 104 ARG A N 1
ATOM 853 C CA . ARG A 1 104 ? 14.215 -2.913 -8.532 1.00 94.19 104 ARG A CA 1
ATOM 854 C C . ARG A 1 104 ? 13.824 -2.721 -7.071 1.00 94.19 104 ARG A C 1
ATOM 856 O O . ARG A 1 104 ? 13.670 -1.597 -6.604 1.00 94.19 104 ARG A O 1
ATOM 863 N N . TYR A 1 105 ? 13.697 -3.825 -6.344 1.00 95.38 105 TYR A N 1
ATOM 864 C CA . TYR A 1 105 ? 13.456 -3.779 -4.906 1.00 95.38 105 TYR A CA 1
ATOM 865 C C . TYR A 1 105 ? 14.745 -3.386 -4.159 1.00 95.38 105 TYR A C 1
ATOM 867 O O . TYR A 1 105 ? 15.835 -3.803 -4.565 1.00 95.38 105 TYR A O 1
ATOM 875 N N . PRO A 1 106 ? 14.652 -2.584 -3.079 1.00 95.56 106 PRO A N 1
ATOM 876 C CA . PRO A 1 106 ? 15.778 -2.372 -2.176 1.00 95.56 106 PRO A CA 1
ATOM 877 C C . PRO A 1 106 ? 16.105 -3.667 -1.418 1.00 95.56 106 PRO A C 1
ATOM 879 O O . PRO A 1 106 ? 15.363 -4.644 -1.495 1.00 95.56 106 PRO A O 1
ATOM 882 N N . SER A 1 107 ? 17.190 -3.675 -0.637 1.00 96.25 107 SER A N 1
ATOM 883 C CA . SER A 1 107 ? 17.475 -4.817 0.235 1.00 96.25 107 SER A CA 1
ATOM 884 C C . SER A 1 107 ? 16.298 -5.084 1.179 1.00 96.25 107 SER A C 1
ATOM 886 O O . SER A 1 107 ? 15.718 -4.152 1.742 1.00 96.25 107 SER A O 1
ATOM 888 N N . ARG A 1 108 ? 15.960 -6.365 1.371 1.00 95.94 108 ARG A N 1
ATOM 889 C CA . ARG A 1 108 ? 14.778 -6.782 2.138 1.00 95.94 108 ARG A CA 1
ATOM 890 C C . ARG A 1 108 ? 14.705 -6.145 3.525 1.00 95.94 108 ARG A C 1
ATOM 892 O O . ARG A 1 108 ? 13.649 -5.669 3.920 1.00 95.94 108 ARG A O 1
ATOM 899 N N . SER A 1 109 ? 15.815 -6.104 4.262 1.00 96.12 109 SER A N 1
ATOM 900 C CA . SER A 1 109 ? 15.858 -5.500 5.600 1.00 96.12 109 SER A CA 1
ATOM 901 C C . SER A 1 109 ? 15.537 -4.007 5.573 1.00 96.12 109 SER A C 1
ATOM 903 O O . SER A 1 109 ? 14.778 -3.525 6.411 1.00 96.12 109 SER A O 1
ATOM 905 N N . TRP A 1 110 ? 16.072 -3.279 4.595 1.00 97.25 110 TRP A N 1
ATOM 906 C CA . TRP A 1 110 ? 15.851 -1.846 4.472 1.00 97.25 110 TRP A CA 1
ATOM 907 C C . TRP A 1 110 ? 14.447 -1.530 3.945 1.00 97.25 110 TRP A C 1
ATOM 909 O O . TRP A 1 110 ? 13.801 -0.610 4.439 1.00 97.25 110 TRP A O 1
ATOM 919 N N . GLY A 1 111 ? 13.925 -2.327 3.010 1.00 97.50 111 GLY A N 1
ATOM 920 C CA . GLY A 1 111 ? 12.542 -2.205 2.555 1.00 97.50 111 GLY A CA 1
ATOM 921 C C . GLY A 1 111 ? 11.526 -2.515 3.656 1.00 97.50 111 GLY A C 1
ATOM 922 O O . GLY A 1 111 ? 10.605 -1.728 3.855 1.00 97.50 111 GLY A O 1
ATOM 923 N N . LEU A 1 112 ? 11.738 -3.575 4.444 1.00 98.06 112 LEU A N 1
ATOM 924 C CA . LEU A 1 112 ? 10.924 -3.864 5.632 1.00 98.06 112 LEU A CA 1
ATOM 925 C C . LEU A 1 112 ? 10.996 -2.724 6.654 1.00 98.06 112 LEU A C 1
ATOM 927 O O . LEU A 1 112 ? 9.961 -2.286 7.149 1.00 98.06 112 LEU A O 1
ATOM 931 N N . ALA A 1 113 ? 12.191 -2.195 6.935 1.00 98.19 113 ALA A N 1
ATOM 932 C CA . ALA A 1 113 ? 12.346 -1.047 7.826 1.00 98.19 113 ALA A CA 1
ATOM 933 C C . ALA A 1 113 ? 11.584 0.187 7.313 1.00 98.19 113 ALA A C 1
ATOM 935 O O . ALA A 1 113 ? 10.928 0.870 8.098 1.00 98.19 113 ALA A O 1
ATOM 936 N N . ALA A 1 114 ? 11.616 0.450 6.004 1.00 98.00 114 ALA A N 1
ATOM 937 C CA . ALA A 1 114 ? 10.899 1.562 5.390 1.00 98.00 114 ALA A CA 1
ATOM 938 C C . ALA A 1 114 ? 9.370 1.390 5.466 1.00 98.00 114 ALA A C 1
ATOM 940 O O . ALA A 1 114 ? 8.670 2.331 5.842 1.00 98.00 114 ALA A O 1
ATOM 941 N N . VAL A 1 115 ? 8.856 0.187 5.187 1.00 98.06 115 VAL A N 1
ATOM 942 C CA . VAL A 1 115 ? 7.423 -0.142 5.311 1.00 98.06 115 VAL A CA 1
ATOM 943 C C . VAL A 1 115 ? 6.954 -0.013 6.764 1.00 98.06 115 VAL A C 1
ATOM 945 O O . VAL A 1 115 ? 5.922 0.606 7.024 1.00 98.06 115 VAL A O 1
ATOM 948 N N . CYS A 1 116 ? 7.730 -0.523 7.724 1.00 98.12 116 CYS A N 1
ATOM 949 C CA . CYS A 1 116 ? 7.442 -0.368 9.151 1.00 98.12 116 CYS A CA 1
ATOM 950 C C . CYS A 1 116 ? 7.468 1.101 9.585 1.00 98.12 116 CYS A C 1
ATOM 952 O O . CYS A 1 116 ? 6.578 1.534 10.309 1.00 98.12 116 CYS A O 1
ATOM 954 N N . CYS A 1 117 ? 8.454 1.880 9.133 1.00 98.00 117 CYS A N 1
ATOM 955 C CA . CYS A 1 117 ? 8.551 3.309 9.433 1.00 98.00 117 CYS A CA 1
ATOM 956 C C . CYS A 1 117 ? 7.318 4.071 8.925 1.00 98.00 117 CYS A C 1
ATOM 958 O O . CYS A 1 117 ? 6.715 4.844 9.670 1.00 98.00 117 CYS A O 1
ATOM 960 N N . PHE A 1 118 ? 6.885 3.788 7.694 1.00 97.00 118 PHE A N 1
ATOM 961 C CA . PHE A 1 118 ? 5.650 4.340 7.141 1.00 97.00 118 PHE A CA 1
ATOM 962 C C . PHE A 1 118 ? 4.419 3.940 7.973 1.00 97.00 118 PHE A C 1
ATOM 964 O O . PHE A 1 118 ? 3.607 4.797 8.322 1.00 97.00 118 PHE A O 1
ATOM 971 N N . GLY A 1 119 ? 4.308 2.661 8.349 1.00 96.56 119 GLY A N 1
ATOM 972 C CA . GLY A 1 119 ? 3.227 2.155 9.200 1.00 96.56 119 GLY A CA 1
ATOM 973 C C . GLY A 1 119 ? 3.184 2.815 10.582 1.00 96.56 119 GLY A C 1
ATOM 974 O O . GLY A 1 119 ? 2.119 3.236 11.026 1.00 96.56 119 GLY A O 1
ATOM 975 N N . ILE A 1 120 ? 4.335 2.985 11.238 1.00 96.94 120 ILE A N 1
ATOM 976 C CA . ILE A 1 120 ? 4.450 3.697 12.521 1.00 96.94 120 ILE A CA 1
ATOM 977 C C . ILE A 1 120 ? 4.026 5.156 12.358 1.00 96.94 120 ILE A C 1
ATOM 979 O O . ILE A 1 120 ? 3.233 5.647 13.157 1.00 96.94 120 ILE A O 1
ATOM 983 N N . GLY A 1 121 ? 4.498 5.839 11.311 1.00 97.81 121 GLY A N 1
ATOM 984 C CA . GLY A 1 121 ? 4.084 7.210 11.008 1.00 97.81 121 GLY A CA 1
ATOM 985 C C . GLY A 1 121 ? 2.568 7.335 10.837 1.00 97.81 121 GLY A C 1
ATOM 986 O O . GLY A 1 121 ? 1.956 8.255 11.377 1.00 97.81 121 GLY A O 1
ATOM 987 N N . TYR A 1 122 ? 1.947 6.367 10.160 1.00 96.62 122 TYR A N 1
ATOM 988 C CA . TYR A 1 122 ? 0.497 6.309 10.010 1.00 96.62 122 TYR A CA 1
ATOM 989 C C . TYR A 1 122 ? -0.225 6.083 11.347 1.00 96.62 122 TYR A C 1
ATOM 991 O O . TYR A 1 122 ? -1.174 6.800 11.656 1.00 96.62 122 TYR A O 1
ATOM 999 N N . ILE A 1 123 ? 0.246 5.149 12.179 1.00 96.38 123 ILE A N 1
ATOM 1000 C CA . ILE A 1 123 ? -0.320 4.902 13.516 1.00 96.38 123 ILE A CA 1
ATOM 1001 C C . ILE A 1 123 ? -0.236 6.169 14.375 1.00 96.38 123 ILE A C 1
ATOM 1003 O O . ILE A 1 123 ? -1.241 6.582 14.952 1.00 96.38 123 ILE A O 1
ATOM 1007 N N . LEU A 1 124 ? 0.926 6.829 14.410 1.00 97.31 124 LEU A N 1
ATOM 1008 C CA . LEU A 1 124 ? 1.111 8.087 15.136 1.00 97.31 124 LEU A CA 1
ATOM 1009 C C . LEU A 1 124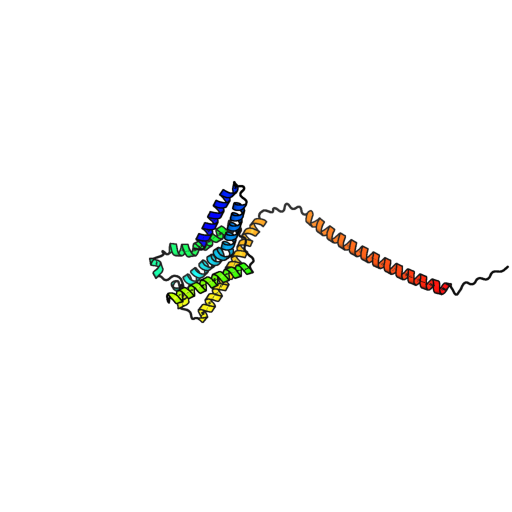 ? 0.134 9.163 14.656 1.00 97.31 124 LEU A C 1
ATOM 1011 O O . LEU A 1 124 ? -0.477 9.841 15.481 1.00 97.31 124 LEU A O 1
ATOM 1015 N N . TRP A 1 125 ? -0.071 9.276 13.342 1.00 97.69 125 TRP A N 1
ATOM 1016 C CA . TRP A 1 125 ? -1.067 10.183 12.778 1.00 97.69 125 TRP A CA 1
ATOM 1017 C C . TRP A 1 125 ? -2.492 9.828 13.226 1.00 97.69 125 TRP A C 1
ATOM 1019 O O . TRP A 1 125 ? -3.225 10.720 13.648 1.00 97.69 125 TRP A O 1
ATOM 1029 N N . THR A 1 126 ? -2.885 8.548 13.226 1.00 95.94 126 THR A N 1
ATOM 1030 C CA . THR A 1 126 ? -4.225 8.148 13.703 1.00 95.94 126 THR A CA 1
ATOM 1031 C C . THR A 1 126 ? -4.443 8.465 15.184 1.00 95.94 126 THR A C 1
ATOM 1033 O O . THR A 1 126 ? -5.515 8.945 15.553 1.00 95.94 126 THR A O 1
ATOM 1036 N N . CYS A 1 127 ? -3.424 8.260 16.025 1.00 95.81 127 CYS A N 1
ATOM 1037 C CA . CYS A 1 127 ? -3.463 8.623 17.441 1.00 95.81 127 CYS A CA 1
ATOM 1038 C C . CYS A 1 127 ? -3.561 10.141 17.624 1.00 95.81 127 CYS A C 1
ATOM 1040 O O . CYS A 1 127 ? -4.346 10.612 18.441 1.00 95.81 127 CYS A O 1
ATOM 1042 N N . TRP A 1 128 ? -2.809 10.913 16.835 1.00 97.75 128 TRP A N 1
ATOM 1043 C CA . TRP A 1 128 ? -2.883 12.373 16.853 1.00 97.75 128 TRP A CA 1
ATOM 1044 C C . TRP A 1 128 ? -4.278 12.882 16.461 1.00 97.75 128 TRP A C 1
ATOM 1046 O O . TRP A 1 128 ? -4.831 13.736 17.153 1.00 97.75 128 TRP A O 1
ATOM 1056 N N . VAL A 1 129 ? -4.896 12.320 15.414 1.00 97.44 129 VAL A N 1
ATOM 1057 C CA . VAL A 1 129 ? -6.275 12.667 15.023 1.00 97.44 129 VAL A CA 1
ATOM 1058 C C . VAL A 1 129 ? -7.253 12.387 16.162 1.00 97.44 129 VAL A C 1
ATOM 1060 O O . VAL A 1 129 ? -8.093 13.237 16.460 1.00 97.44 129 VAL A O 1
ATOM 1063 N N . GLN A 1 130 ? -7.135 11.238 16.833 1.00 96.00 130 GLN A N 1
ATOM 1064 C CA . GLN A 1 130 ? -7.995 10.908 17.970 1.00 96.00 130 GLN A CA 1
ATOM 1065 C C . GLN A 1 130 ? -7.785 11.862 19.149 1.00 96.00 130 GLN A C 1
ATOM 1067 O O . GLN A 1 130 ? -8.761 12.280 19.767 1.00 96.00 130 GLN A O 1
ATOM 1072 N N . GLN A 1 131 ? -6.545 12.257 19.430 1.00 96.69 131 GLN A N 1
ATOM 1073 C CA . GLN A 1 131 ? -6.243 13.211 20.494 1.00 96.69 131 GLN A CA 1
ATOM 1074 C C . GLN A 1 131 ? -6.862 14.593 20.229 1.00 96.69 131 GLN A C 1
ATOM 1076 O O . GLN A 1 131 ? -7.319 15.245 21.164 1.00 96.69 131 GLN A O 1
ATOM 1081 N N . VAL A 1 132 ? -6.881 15.041 18.969 1.00 97.88 132 VAL A N 1
ATOM 1082 C CA . VAL A 1 132 ? -7.395 16.368 18.583 1.00 97.88 132 VAL A CA 1
ATOM 1083 C C . VAL A 1 132 ? -8.917 16.382 18.421 1.00 97.88 132 VAL A C 1
ATOM 1085 O O . VAL A 1 132 ? -9.565 17.350 18.806 1.00 97.88 132 VAL A O 1
ATOM 1088 N N . THR A 1 133 ? -9.496 15.332 17.836 1.00 96.88 133 THR A N 1
ATOM 1089 C CA . THR A 1 133 ? -10.927 15.294 17.475 1.00 96.88 133 THR A CA 1
ATOM 1090 C C . THR A 1 133 ? -11.798 14.546 18.481 1.00 96.88 133 THR A C 1
ATOM 1092 O O . THR A 1 133 ? -13.017 14.681 18.451 1.00 96.88 133 THR A O 1
ATOM 1095 N N . GLY A 1 134 ? -11.194 13.729 19.349 1.00 95.62 134 GLY A N 1
ATOM 1096 C CA . GLY A 1 134 ? -11.901 12.806 20.238 1.00 95.62 134 GLY A CA 1
ATOM 1097 C C . GLY A 1 134 ? -12.451 11.555 19.543 1.00 95.62 134 GLY A C 1
ATOM 1098 O O . GLY A 1 134 ? -12.966 10.674 20.227 1.00 95.62 134 GLY A O 1
ATOM 1099 N N . VAL A 1 135 ? -12.322 11.440 18.216 1.00 93.06 135 VAL A N 1
ATOM 1100 C CA . VAL A 1 135 ? -12.898 10.353 17.411 1.00 93.06 135 VAL A CA 1
ATOM 1101 C C . VAL A 1 135 ? -11.789 9.567 16.715 1.00 93.06 135 VAL A C 1
ATOM 1103 O O . VAL A 1 135 ? -10.832 10.131 16.183 1.00 93.06 135 VAL A O 1
ATOM 1106 N N . TRP A 1 136 ? -11.907 8.240 16.704 1.00 95.06 136 TRP A N 1
ATOM 1107 C CA . TRP A 1 136 ? -10.983 7.395 15.953 1.00 95.06 136 TRP A CA 1
ATOM 1108 C C . TRP A 1 136 ? -11.250 7.482 14.451 1.00 95.06 136 TRP A C 1
ATOM 1110 O O . TRP A 1 136 ? -12.392 7.403 14.010 1.00 95.06 136 TRP A O 1
ATOM 1120 N N . VAL A 1 137 ? -10.176 7.537 13.655 1.00 93.25 137 VAL A N 1
ATOM 1121 C CA . VAL A 1 137 ? -10.250 7.457 12.180 1.00 93.25 137 VAL A CA 1
ATOM 1122 C C . VAL A 1 137 ? -10.994 6.197 11.725 1.00 93.25 137 VAL A C 1
ATOM 1124 O O . VAL A 1 137 ? -11.722 6.226 10.736 1.00 93.25 137 VAL A O 1
ATOM 1127 N N . TYR A 1 138 ? -10.821 5.098 12.465 1.00 93.25 138 TYR A N 1
ATOM 1128 C CA . TYR A 1 138 ? -11.481 3.826 12.209 1.00 93.25 138 TYR A CA 1
ATOM 1129 C C . TYR A 1 138 ? -12.374 3.437 13.392 1.00 93.25 138 TYR A C 1
ATOM 1131 O O . TYR A 1 138 ? -11.839 3.214 14.485 1.00 93.25 138 TYR A O 1
ATOM 1139 N N . PRO A 1 139 ? -13.696 3.274 13.191 1.00 93.69 139 PRO A N 1
ATOM 1140 C CA . PRO A 1 139 ? -14.631 2.893 14.254 1.00 93.69 139 PRO A CA 1
ATOM 1141 C C . PRO A 1 139 ? -14.247 1.609 15.002 1.00 93.69 139 PRO A C 1
ATOM 1143 O O . PRO A 1 139 ? -14.506 1.487 16.199 1.00 93.69 139 PRO A O 1
ATOM 1146 N N . VAL A 1 140 ? -13.571 0.660 14.341 1.00 94.56 140 VAL A N 1
ATOM 1147 C CA . VAL A 1 140 ? -13.042 -0.553 14.995 1.00 94.56 140 VAL A CA 1
ATOM 1148 C C . VAL A 1 140 ? -12.177 -0.247 16.219 1.00 94.56 140 VAL A C 1
ATOM 1150 O O . VAL A 1 140 ? -12.256 -0.963 17.214 1.00 94.56 140 VAL A O 1
ATOM 1153 N N . LEU A 1 141 ? -11.388 0.833 16.181 1.00 95.06 141 LEU A N 1
ATOM 1154 C CA . LEU A 1 141 ? -10.469 1.198 17.259 1.00 95.06 141 LEU A CA 1
ATOM 1155 C C . LEU A 1 141 ? -11.211 1.729 18.488 1.00 95.06 141 LEU A C 1
ATOM 1157 O O . LEU A 1 141 ? -10.731 1.569 19.610 1.00 95.06 141 LEU A O 1
ATOM 1161 N N . GLU A 1 142 ? -12.394 2.309 18.304 1.00 93.75 142 GLU A N 1
ATOM 1162 C CA . GLU A 1 142 ? -13.246 2.755 19.405 1.00 93.75 142 GLU A CA 1
ATOM 1163 C C . GLU A 1 142 ? -13.820 1.567 20.185 1.00 93.75 142 GLU A C 1
ATOM 1165 O O . GLU A 1 142 ? -13.860 1.592 21.413 1.00 93.75 142 GLU A O 1
ATOM 1170 N N . ARG A 1 143 ? -14.175 0.488 19.477 1.00 92.88 143 ARG A N 1
ATOM 1171 C CA . ARG A 1 143 ? -14.843 -0.692 20.048 1.00 92.88 143 ARG A CA 1
ATOM 1172 C C . ARG A 1 143 ? -13.913 -1.667 20.777 1.00 92.88 143 ARG A C 1
ATOM 1174 O O . ARG A 1 143 ? -14.400 -2.573 21.448 1.00 92.88 143 ARG A O 1
ATOM 1181 N N . ILE A 1 144 ? -12.594 -1.520 20.647 1.00 94.38 144 ILE A N 1
ATOM 1182 C CA . ILE A 1 144 ? -11.611 -2.450 21.226 1.00 94.38 144 ILE A CA 1
ATOM 1183 C C . ILE A 1 144 ? -10.828 -1.825 22.390 1.00 94.38 144 ILE A C 1
ATOM 1185 O O . ILE A 1 144 ? -10.574 -0.621 22.425 1.00 94.38 144 ILE A O 1
ATOM 1189 N N . THR A 1 145 ? -10.422 -2.656 23.355 1.00 96.44 145 THR A N 1
ATOM 1190 C CA . THR A 1 145 ? -9.663 -2.222 24.542 1.00 96.44 145 THR A CA 1
ATOM 1191 C C . THR A 1 145 ? -8.251 -1.739 24.177 1.00 96.44 145 THR A C 1
ATOM 1193 O O . THR A 1 145 ? -7.724 -2.123 23.131 1.00 96.44 145 THR A O 1
ATOM 1196 N N . PRO A 1 146 ? -7.570 -0.948 25.030 1.00 95.31 146 PRO A N 1
ATOM 1197 C CA . PRO A 1 146 ? -6.209 -0.479 24.747 1.00 95.31 146 PRO A CA 1
ATOM 1198 C C . PRO A 1 146 ? -5.208 -1.604 24.445 1.00 95.31 146 PRO A C 1
ATOM 1200 O O . PRO A 1 146 ? -4.417 -1.484 23.513 1.00 95.31 146 PRO A O 1
ATOM 1203 N N . LEU A 1 147 ? -5.282 -2.724 25.174 1.00 96.56 147 LEU A N 1
ATOM 1204 C CA . LEU A 1 147 ? -4.439 -3.892 24.906 1.00 96.56 147 LEU A CA 1
ATOM 1205 C C . LEU A 1 147 ? -4.742 -4.498 23.528 1.00 96.56 147 LEU A C 1
ATOM 1207 O O . LEU A 1 147 ? -3.823 -4.791 22.765 1.00 96.56 147 LEU A O 1
ATOM 1211 N N . ALA A 1 148 ? -6.024 -4.630 23.179 1.00 96.25 148 ALA A N 1
ATOM 1212 C CA . ALA A 1 148 ? -6.433 -5.121 21.869 1.00 96.25 148 ALA A CA 1
ATOM 1213 C C . ALA A 1 148 ? -5.990 -4.187 20.729 1.00 96.25 148 ALA A C 1
ATOM 1215 O O . ALA A 1 148 ? -5.644 -4.682 19.663 1.00 96.25 148 ALA A O 1
ATOM 1216 N N . ARG A 1 149 ? -5.916 -2.863 20.947 1.00 96.00 149 ARG A N 1
ATOM 1217 C CA . ARG A 1 149 ? -5.361 -1.911 19.960 1.00 96.00 149 ARG A CA 1
ATOM 1218 C C . ARG A 1 149 ? -3.888 -2.177 19.675 1.00 96.00 149 ARG A C 1
ATOM 1220 O O . ARG A 1 149 ? -3.494 -2.189 18.515 1.00 96.00 149 ARG A O 1
ATOM 1227 N N . ILE A 1 150 ? -3.086 -2.420 20.714 1.00 96.19 150 ILE A N 1
ATOM 1228 C CA . ILE A 1 150 ? -1.660 -2.742 20.552 1.00 96.19 150 ILE A CA 1
ATOM 1229 C C . ILE A 1 150 ? -1.516 -4.023 19.727 1.00 96.19 150 ILE A C 1
ATOM 1231 O O . ILE A 1 150 ? -0.817 -4.022 18.718 1.00 96.19 150 ILE A O 1
ATOM 1235 N N . LEU A 1 151 ? -2.244 -5.083 20.097 1.00 97.38 151 LEU A N 1
ATOM 1236 C CA . LEU A 1 151 ? -2.228 -6.350 19.360 1.00 97.38 151 LEU A CA 1
ATOM 1237 C C . LEU A 1 151 ? -2.711 -6.186 17.915 1.00 97.38 151 LEU A C 1
ATOM 1239 O O . LEU A 1 151 ? -2.107 -6.748 17.004 1.00 97.38 151 LEU A O 1
ATOM 1243 N N . PHE A 1 152 ? -3.755 -5.386 17.695 1.00 95.88 152 PHE A N 1
ATOM 1244 C CA . PHE A 1 152 ? -4.274 -5.073 16.367 1.00 95.88 152 PHE A CA 1
ATOM 1245 C C . PHE A 1 152 ? -3.213 -4.379 15.506 1.00 95.88 152 PHE A C 1
ATOM 1247 O O . PHE A 1 152 ? -2.922 -4.844 14.406 1.00 95.88 152 PHE A O 1
ATOM 1254 N N . PHE A 1 153 ? -2.566 -3.323 16.007 1.00 96.75 153 PHE A N 1
ATOM 1255 C CA . PHE A 1 153 ? -1.508 -2.625 15.270 1.00 96.75 153 PHE A CA 1
ATOM 1256 C C . PHE A 1 153 ? -0.280 -3.505 15.020 1.00 96.75 153 PHE A C 1
ATOM 1258 O O . PHE A 1 153 ? 0.274 -3.478 13.918 1.00 96.75 153 PHE A O 1
ATOM 1265 N N . SER A 1 154 ? 0.130 -4.323 15.994 1.00 96.88 154 SER A N 1
ATOM 1266 C CA . SER A 1 154 ? 1.209 -5.297 15.804 1.00 96.88 154 SER A CA 1
ATOM 1267 C C . SER A 1 154 ? 0.858 -6.316 14.719 1.00 96.88 154 SER A C 1
ATOM 1269 O O . SER A 1 154 ? 1.666 -6.550 13.822 1.00 96.88 154 SER A O 1
ATOM 1271 N N . ALA A 1 155 ? -0.358 -6.866 14.737 1.00 97.19 155 ALA A N 1
ATOM 1272 C CA . ALA A 1 155 ? -0.827 -7.796 13.714 1.00 97.19 155 ALA A CA 1
ATOM 1273 C C . ALA A 1 155 ? -0.859 -7.143 12.324 1.00 97.19 155 ALA A C 1
ATOM 1275 O O . ALA A 1 155 ? -0.343 -7.712 11.365 1.00 97.19 155 ALA A O 1
ATOM 1276 N N . MET A 1 156 ? -1.382 -5.918 12.210 1.00 96.31 156 MET A N 1
ATOM 1277 C CA . MET A 1 156 ? -1.397 -5.175 10.946 1.00 96.31 156 MET A CA 1
ATOM 1278 C C . MET A 1 156 ? 0.016 -4.868 10.430 1.00 96.31 156 MET A C 1
ATOM 1280 O O . MET A 1 156 ? 0.264 -4.946 9.227 1.00 96.31 156 MET A O 1
ATOM 1284 N N . THR A 1 157 ? 0.964 -4.598 11.332 1.00 97.31 157 THR A N 1
ATOM 1285 C CA . THR A 1 157 ? 2.382 -4.416 10.984 1.00 97.31 157 THR A CA 1
ATOM 1286 C C . THR A 1 157 ? 2.984 -5.702 10.410 1.00 97.31 157 THR A C 1
ATOM 1288 O O . THR A 1 157 ? 3.708 -5.667 9.418 1.00 97.31 157 THR A O 1
ATOM 1291 N N . VAL A 1 158 ? 2.648 -6.865 10.973 1.00 98.19 158 VAL A N 1
ATOM 1292 C CA . VAL A 1 158 ? 3.068 -8.155 10.404 1.00 98.19 158 VAL A CA 1
ATOM 1293 C C . VAL A 1 158 ? 2.453 -8.361 9.017 1.00 98.19 158 VAL A C 1
ATOM 1295 O O . VAL A 1 158 ? 3.165 -8.732 8.087 1.00 98.19 158 VAL A O 1
ATOM 1298 N N . VAL A 1 159 ? 1.160 -8.070 8.846 1.00 98.25 159 VAL A N 1
ATOM 1299 C CA . VAL A 1 159 ? 0.462 -8.222 7.558 1.00 98.25 159 VAL A CA 1
ATOM 1300 C C . VAL A 1 159 ? 1.102 -7.362 6.462 1.00 98.25 159 VAL A C 1
ATOM 1302 O O . VAL A 1 159 ? 1.347 -7.862 5.364 1.00 98.25 159 VAL A O 1
ATOM 1305 N N . ILE A 1 160 ? 1.436 -6.096 6.733 1.00 98.19 160 ILE A N 1
ATOM 1306 C CA . ILE A 1 160 ? 2.078 -5.244 5.718 1.00 98.19 160 ILE A CA 1
ATOM 1307 C C . ILE A 1 160 ? 3.509 -5.706 5.380 1.00 98.19 160 ILE A C 1
ATOM 1309 O O . ILE A 1 160 ? 3.910 -5.652 4.216 1.00 98.19 160 ILE A O 1
ATOM 1313 N N . CYS A 1 161 ? 4.255 -6.257 6.345 1.00 98.38 161 CYS A N 1
ATOM 1314 C CA . CYS A 1 161 ? 5.558 -6.891 6.099 1.00 98.38 161 CYS A CA 1
ATOM 1315 C C . CYS A 1 161 ? 5.446 -8.152 5.227 1.00 98.38 161 CYS A C 1
ATOM 1317 O O . CYS A 1 161 ? 6.291 -8.392 4.355 1.00 98.38 161 CYS A O 1
ATOM 1319 N N . VAL A 1 162 ? 4.387 -8.944 5.427 1.00 98.56 162 VAL A N 1
ATOM 1320 C CA . VAL A 1 162 ? 4.066 -10.080 4.554 1.00 98.56 162 VAL A CA 1
ATOM 1321 C C . VAL A 1 162 ? 3.786 -9.581 3.141 1.00 98.56 162 VAL A C 1
ATOM 1323 O O . VAL A 1 162 ? 4.382 -10.100 2.202 1.00 98.56 162 VAL A O 1
ATOM 1326 N N . PHE A 1 163 ? 2.974 -8.534 2.967 1.00 98.50 163 PHE A N 1
ATOM 1327 C CA . PHE A 1 163 ? 2.719 -7.971 1.637 1.00 98.50 163 PHE A CA 1
ATOM 1328 C C . PHE A 1 163 ? 3.971 -7.405 0.968 1.00 98.50 163 PHE A C 1
ATOM 1330 O O . PHE A 1 163 ? 4.150 -7.615 -0.227 1.00 98.50 163 PHE A O 1
ATOM 1337 N N . TYR A 1 164 ? 4.875 -6.759 1.704 1.00 98.44 164 TYR A N 1
ATOM 1338 C CA . TYR A 1 164 ? 6.167 -6.347 1.145 1.00 98.44 164 TYR A CA 1
ATOM 1339 C C . TYR A 1 164 ? 6.945 -7.548 0.585 1.00 98.44 164 TYR A C 1
ATOM 1341 O O . TYR A 1 164 ? 7.377 -7.532 -0.569 1.00 98.44 164 TYR A O 1
ATOM 1349 N N . THR A 1 165 ? 7.056 -8.616 1.380 1.00 98.25 165 THR A N 1
ATOM 1350 C CA . THR A 1 165 ? 7.772 -9.840 0.991 1.00 98.25 165 THR A CA 1
ATOM 1351 C C . THR A 1 165 ? 7.098 -10.529 -0.197 1.00 98.25 165 THR A C 1
ATOM 1353 O O . THR A 1 165 ? 7.771 -10.965 -1.128 1.00 98.25 165 THR A O 1
ATOM 1356 N N . LEU A 1 166 ? 5.763 -10.584 -0.212 1.00 98.00 166 LEU A N 1
ATOM 1357 C CA . LEU A 1 166 ? 4.995 -11.096 -1.347 1.00 98.00 166 LEU A CA 1
ATOM 1358 C C . LEU A 1 166 ? 5.238 -10.267 -2.609 1.00 98.00 166 LEU A C 1
ATOM 1360 O O . LEU A 1 166 ? 5.402 -10.846 -3.675 1.00 98.00 166 LEU A O 1
ATOM 1364 N N . GLY A 1 167 ? 5.309 -8.940 -2.503 1.00 97.44 167 GLY A N 1
ATOM 1365 C CA . GLY A 1 167 ? 5.618 -8.065 -3.635 1.00 97.44 167 GLY A CA 1
ATOM 1366 C C . GLY A 1 167 ? 7.000 -8.341 -4.223 1.00 97.44 167 GLY A C 1
ATOM 1367 O O . GLY A 1 167 ? 7.133 -8.478 -5.437 1.00 97.44 167 GLY A O 1
ATOM 1368 N N . GLU A 1 168 ? 8.012 -8.496 -3.367 1.00 97.12 168 GLU A N 1
ATOM 1369 C CA . GLU A 1 168 ? 9.375 -8.861 -3.778 1.00 97.12 168 GLU A CA 1
ATOM 1370 C C . GLU A 1 168 ? 9.404 -10.218 -4.507 1.00 97.12 168 GLU A C 1
ATOM 1372 O O . GLU A 1 168 ? 9.985 -10.336 -5.591 1.00 97.12 168 GLU A O 1
ATOM 1377 N N . ILE A 1 169 ? 8.733 -11.233 -3.946 1.00 96.06 169 ILE A N 1
ATOM 1378 C CA . ILE A 1 169 ? 8.626 -12.574 -4.541 1.00 96.06 169 ILE A CA 1
ATOM 1379 C C . ILE A 1 169 ? 7.887 -12.518 -5.879 1.00 96.06 169 ILE A C 1
ATOM 1381 O O . ILE A 1 169 ? 8.365 -13.081 -6.860 1.00 96.06 169 ILE A O 1
ATOM 1385 N N . LEU A 1 170 ? 6.743 -11.832 -5.942 1.00 95.44 170 LEU A N 1
ATOM 1386 C CA . LEU A 1 170 ? 5.944 -11.705 -7.160 1.00 95.44 170 LEU A CA 1
ATOM 1387 C C . LEU A 1 170 ? 6.725 -10.995 -8.263 1.00 95.44 170 LEU A C 1
ATOM 1389 O O . LEU A 1 170 ? 6.764 -11.491 -9.384 1.00 95.44 170 LEU A O 1
ATOM 1393 N N . ASN A 1 171 ? 7.388 -9.878 -7.956 1.00 95.56 171 ASN A N 1
ATOM 1394 C CA . ASN A 1 171 ? 8.215 -9.157 -8.921 1.00 95.56 171 ASN A CA 1
ATOM 1395 C C . ASN A 1 171 ? 9.348 -10.042 -9.465 1.00 95.56 171 ASN A C 1
ATOM 1397 O O . ASN A 1 171 ? 9.587 -10.067 -10.670 1.00 95.56 171 ASN A O 1
ATOM 1401 N N . THR A 1 172 ? 10.006 -10.810 -8.595 1.00 92.94 172 THR A N 1
ATOM 1402 C CA . THR A 1 172 ? 11.059 -11.754 -9.000 1.00 92.94 172 THR A CA 1
ATOM 1403 C C . THR A 1 172 ? 10.488 -12.861 -9.884 1.00 92.94 172 THR A C 1
ATOM 1405 O O . THR A 1 172 ? 10.968 -13.077 -10.989 1.00 92.94 172 THR A O 1
ATOM 1408 N N . TYR A 1 173 ? 9.391 -13.493 -9.466 1.00 93.50 173 TYR A N 1
ATOM 1409 C CA . TYR A 1 173 ? 8.742 -14.570 -10.211 1.00 93.50 173 TYR A CA 1
ATOM 1410 C C . TYR A 1 173 ? 8.271 -14.140 -11.608 1.00 93.50 173 TYR A C 1
ATOM 1412 O O . TYR A 1 173 ? 8.485 -14.863 -12.581 1.00 93.50 173 TYR A O 1
ATOM 1420 N N . ILE A 1 174 ? 7.654 -12.959 -11.723 1.00 93.06 174 ILE A N 1
ATOM 1421 C CA . ILE A 1 174 ? 7.173 -12.406 -12.997 1.00 93.06 174 ILE A CA 1
ATOM 1422 C C . ILE A 1 174 ? 8.323 -12.257 -14.001 1.00 93.06 174 ILE A C 1
ATOM 1424 O O . ILE A 1 174 ? 8.167 -12.613 -15.169 1.00 93.06 174 ILE A O 1
ATOM 1428 N N . TRP A 1 175 ? 9.467 -11.741 -13.551 1.00 91.25 175 TRP A N 1
ATOM 1429 C CA . TRP A 1 175 ? 10.572 -11.362 -14.431 1.00 91.25 175 TRP A CA 1
ATOM 1430 C C . TRP A 1 175 ? 11.665 -12.431 -14.571 1.00 91.25 175 TRP A C 1
ATOM 1432 O O . TRP A 1 175 ? 12.384 -12.414 -15.570 1.00 91.25 175 TRP A O 1
ATOM 1442 N N . ASP A 1 176 ? 11.756 -13.401 -13.660 1.00 85.19 176 ASP A N 1
ATOM 1443 C CA . ASP A 1 176 ? 12.606 -14.589 -13.823 1.00 85.19 176 ASP A CA 1
ATOM 1444 C C . ASP A 1 176 ? 12.024 -15.539 -14.882 1.00 85.19 176 ASP A C 1
ATOM 1446 O O . ASP A 1 176 ? 12.759 -16.044 -15.730 1.00 85.19 176 ASP A O 1
ATOM 1450 N N . GLN A 1 177 ? 10.694 -15.698 -14.923 1.00 61.16 177 GLN A N 1
ATOM 1451 C CA . GLN A 1 177 ? 9.992 -16.437 -15.989 1.00 61.16 177 GLN A CA 1
ATOM 1452 C C . GLN A 1 177 ? 10.206 -15.806 -17.379 1.00 61.16 177 GLN A C 1
ATOM 1454 O O . GLN A 1 177 ? 10.252 -16.503 -18.391 1.00 61.16 177 GLN A O 1
ATOM 1459 N N . ALA A 1 178 ? 10.391 -14.484 -17.443 1.00 56.28 178 ALA A N 1
ATOM 1460 C CA . ALA A 1 178 ? 10.675 -13.784 -18.696 1.00 56.28 178 ALA A CA 1
ATOM 1461 C C . ALA A 1 178 ? 12.080 -14.089 -19.257 1.00 56.28 178 ALA A C 1
ATOM 1463 O O . ALA A 1 178 ? 12.304 -13.907 -20.451 1.00 56.28 178 ALA A O 1
ATOM 1464 N N . HIS A 1 179 ? 13.016 -14.580 -18.432 1.00 53.56 179 HIS A N 1
ATOM 1465 C CA . HIS A 1 179 ? 14.351 -15.001 -18.880 1.00 53.56 179 HIS A CA 1
ATOM 1466 C C . HIS A 1 179 ? 14.420 -16.497 -19.217 1.00 53.56 179 HIS A C 1
ATOM 1468 O O . HIS A 1 179 ? 15.334 -16.917 -19.920 1.00 53.56 179 HIS A O 1
ATOM 1474 N N . THR A 1 180 ? 13.455 -17.313 -18.784 1.00 47.19 180 THR A N 1
ATOM 1475 C CA . THR A 1 180 ? 13.389 -18.740 -19.147 1.00 47.19 180 THR A CA 1
ATOM 1476 C C . THR A 1 180 ? 12.598 -19.009 -20.433 1.00 47.19 180 THR A C 1
ATOM 1478 O O . THR A 1 180 ? 12.729 -20.090 -20.999 1.00 47.19 180 THR A O 1
ATOM 1481 N N . GLY A 1 181 ? 11.844 -18.029 -20.948 1.00 51.12 181 GLY A N 1
ATOM 1482 C CA . GLY A 1 181 ? 11.078 -18.134 -22.201 1.00 51.12 181 GLY A CA 1
ATOM 1483 C C . GLY A 1 181 ? 11.849 -17.845 -23.500 1.00 51.12 181 GLY A C 1
ATOM 1484 O O . GLY A 1 181 ? 11.310 -18.075 -24.579 1.00 51.12 181 GLY A O 1
ATOM 1485 N N . THR A 1 182 ? 13.098 -17.373 -23.422 1.00 42.03 182 THR A N 1
ATOM 1486 C CA . THR A 1 182 ? 13.902 -16.965 -24.601 1.00 42.03 182 THR A CA 1
ATOM 1487 C C . THR A 1 182 ? 15.239 -17.694 -24.714 1.00 42.03 182 THR A C 1
ATOM 1489 O O . THR A 1 182 ? 16.092 -17.328 -25.521 1.00 42.03 182 THR A O 1
ATOM 1492 N N . HIS A 1 183 ? 15.416 -18.767 -23.948 1.00 40.84 183 HIS A N 1
ATOM 1493 C CA . HIS A 1 183 ? 16.474 -19.732 -24.191 1.00 40.84 183 HIS A CA 1
ATOM 1494 C C . HIS A 1 183 ? 15.848 -21.021 -24.715 1.00 40.84 183 HIS A C 1
ATOM 1496 O O . HIS A 1 183 ? 15.642 -21.973 -23.972 1.00 40.84 183 HIS A O 1
ATOM 1502 N N . THR A 1 184 ? 15.632 -21.099 -26.033 1.00 32.81 184 THR A N 1
ATOM 1503 C CA . THR A 1 184 ? 16.076 -22.310 -26.733 1.00 32.81 184 THR A CA 1
ATOM 1504 C C . THR A 1 184 ? 17.524 -22.527 -26.305 1.00 32.81 184 THR A C 1
ATOM 1506 O O . THR A 1 184 ? 18.369 -21.680 -26.622 1.00 32.81 184 THR A O 1
ATOM 1509 N N . PRO A 1 185 ? 17.860 -23.599 -25.572 1.00 43.59 185 PRO A N 1
ATOM 1510 C CA . PRO A 1 185 ? 19.243 -23.962 -25.397 1.00 43.59 185 PRO A CA 1
ATOM 1511 C C . PRO A 1 185 ? 19.705 -24.533 -26.739 1.00 43.59 185 PRO A C 1
ATOM 1513 O O . PRO A 1 185 ? 19.753 -25.739 -26.938 1.00 43.59 185 PRO A O 1
ATOM 1516 N N . THR A 1 186 ? 20.105 -23.659 -27.661 1.00 40.34 186 THR A N 1
ATOM 1517 C CA . THR A 1 186 ? 21.098 -24.001 -28.691 1.00 40.34 186 THR A CA 1
ATOM 1518 C C . THR A 1 186 ? 22.499 -23.895 -28.079 1.00 40.34 186 THR A C 1
ATOM 1520 O O . THR A 1 186 ? 23.454 -23.470 -28.720 1.00 40.34 186 THR A O 1
ATOM 1523 N N . HIS A 1 187 ? 22.638 -24.252 -26.800 1.00 42.06 187 HIS A N 1
ATOM 1524 C CA . HIS A 1 187 ? 23.936 -24.545 -26.229 1.00 42.06 187 HIS A CA 1
ATOM 1525 C C . HIS A 1 187 ? 24.191 -26.021 -26.479 1.00 42.06 187 HIS A C 1
ATOM 1527 O O . HIS A 1 187 ? 23.727 -26.891 -25.743 1.00 42.06 187 HIS A O 1
ATOM 1533 N N . SER A 1 188 ? 24.917 -26.274 -27.569 1.00 34.28 188 SER A N 1
ATOM 1534 C CA . SER A 1 188 ? 25.580 -27.542 -27.836 1.00 34.28 188 SER A CA 1
ATOM 1535 C C . SER A 1 188 ? 26.133 -28.129 -26.530 1.00 34.28 188 SER A C 1
ATOM 1537 O O . SER A 1 188 ? 26.843 -27.416 -25.805 1.00 34.28 188 SER A O 1
ATOM 1539 N N . PRO A 1 189 ? 25.880 -29.414 -26.227 1.00 45.22 189 PRO A N 1
ATOM 1540 C CA . PRO A 1 189 ? 26.366 -30.095 -25.026 1.00 45.22 189 PRO A CA 1
ATOM 1541 C C . PRO A 1 189 ? 27.878 -30.387 -25.091 1.00 45.22 189 PRO A C 1
ATOM 1543 O O . PRO A 1 189 ? 28.356 -31.406 -24.606 1.00 45.22 189 PRO A O 1
ATOM 1546 N N . THR A 1 190 ? 28.656 -29.490 -25.696 1.00 39.53 190 THR A N 1
ATOM 1547 C CA . THR A 1 190 ? 30.094 -29.644 -25.919 1.00 39.53 190 THR A CA 1
ATOM 1548 C C . THR A 1 190 ? 30.907 -28.876 -24.876 1.00 39.53 190 THR A C 1
ATOM 1550 O O . THR A 1 190 ? 31.998 -29.303 -24.524 1.00 39.53 190 THR A O 1
ATOM 1553 N N . HIS A 1 191 ? 30.388 -27.778 -24.309 1.00 43.31 191 HIS A N 1
ATOM 1554 C CA . HIS A 1 191 ? 31.194 -26.914 -23.429 1.00 43.31 191 HIS A CA 1
ATOM 1555 C C . HIS A 1 191 ? 31.266 -27.362 -21.959 1.00 43.31 191 HIS A C 1
ATOM 1557 O O . HIS A 1 191 ? 32.259 -27.085 -21.285 1.00 43.31 191 HIS A O 1
ATOM 1563 N N . THR A 1 192 ? 30.268 -28.094 -21.459 1.00 37.62 192 THR A N 1
ATOM 1564 C CA . THR A 1 192 ? 30.263 -28.569 -20.062 1.00 37.62 192 THR A CA 1
ATOM 1565 C C . THR A 1 192 ? 31.130 -29.817 -19.875 1.00 37.62 192 THR A C 1
ATOM 1567 O O . THR A 1 192 ? 31.715 -30.010 -18.808 1.00 37.62 192 THR A O 1
ATOM 1570 N N . PHE A 1 193 ? 31.283 -30.639 -20.920 1.00 41.44 193 PHE A N 1
ATOM 1571 C CA . PHE A 1 193 ? 32.100 -31.852 -20.850 1.00 41.44 193 PHE A CA 1
ATOM 1572 C C . PHE A 1 193 ? 33.600 -31.524 -20.790 1.00 41.44 193 PHE A C 1
ATOM 1574 O O . PHE A 1 193 ? 34.339 -32.129 -20.016 1.00 41.44 193 PHE A O 1
ATOM 1581 N N . THR A 1 194 ? 34.044 -30.492 -21.511 1.00 36.47 194 THR A N 1
ATOM 1582 C CA . THR A 1 194 ? 35.461 -30.109 -21.556 1.00 36.47 194 THR A CA 1
ATOM 1583 C C . THR A 1 194 ? 35.931 -29.483 -20.244 1.00 36.47 194 THR A C 1
ATOM 1585 O O . THR A 1 194 ? 36.984 -29.851 -19.735 1.00 36.47 194 THR A O 1
ATOM 1588 N N . HIS A 1 195 ? 35.150 -28.587 -19.629 1.00 39.00 195 HIS A N 1
ATOM 1589 C CA . HIS A 1 195 ? 35.619 -27.871 -18.434 1.00 39.00 195 HIS A CA 1
ATOM 1590 C C . HIS A 1 195 ? 35.715 -28.773 -17.189 1.00 39.00 195 HIS A C 1
ATOM 1592 O O . HIS A 1 195 ? 36.608 -28.600 -16.357 1.00 39.00 195 HIS A O 1
ATOM 1598 N N . SER A 1 196 ? 34.834 -29.774 -17.072 1.00 33.88 196 SER A N 1
ATOM 1599 C CA . SER A 1 196 ? 34.880 -30.735 -15.963 1.00 33.88 196 SER A CA 1
ATOM 1600 C C . SER A 1 196 ? 36.018 -31.754 -16.129 1.00 33.88 196 SER A C 1
ATOM 1602 O O . SER A 1 196 ? 36.684 -32.107 -15.153 1.00 33.88 196 SER A O 1
ATOM 1604 N N . HIS A 1 197 ? 36.308 -32.173 -17.369 1.00 41.38 197 HIS A N 1
ATOM 1605 C CA . HIS A 1 197 ? 37.375 -33.137 -17.645 1.00 41.38 197 HIS A CA 1
ATOM 1606 C C . HIS A 1 197 ? 38.774 -32.525 -17.463 1.00 41.38 197 HIS A C 1
ATOM 1608 O O . HIS A 1 197 ? 39.653 -33.171 -16.893 1.00 41.38 197 HIS A O 1
ATOM 1614 N N . THR A 1 198 ? 38.984 -31.261 -17.849 1.00 38.09 198 THR A N 1
ATOM 1615 C CA . THR A 1 198 ? 40.299 -30.607 -17.718 1.00 38.09 198 THR A CA 1
ATOM 1616 C C . THR A 1 198 ? 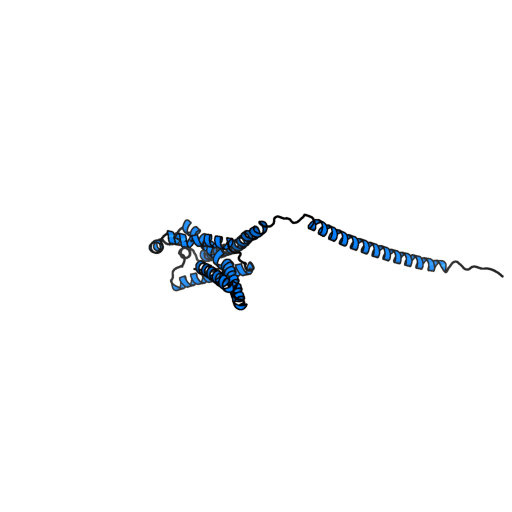40.640 -30.275 -16.263 1.00 38.09 198 THR A C 1
ATOM 1618 O O . THR A 1 198 ? 41.771 -30.492 -15.830 1.00 38.09 198 THR A O 1
ATOM 1621 N N . HIS A 1 199 ? 39.669 -29.817 -15.463 1.00 42.16 199 HIS A N 1
ATOM 1622 C CA . HIS A 1 199 ? 39.941 -29.439 -14.070 1.00 42.16 199 HIS A CA 1
ATOM 1623 C C . HIS A 1 199 ? 40.221 -30.656 -13.172 1.00 42.16 199 HIS A C 1
ATOM 1625 O O . HIS A 1 199 ? 41.027 -30.572 -12.242 1.00 42.16 199 HIS A O 1
ATOM 1631 N N . LYS A 1 200 ? 39.604 -31.810 -13.465 1.00 36.50 200 LYS A N 1
ATOM 1632 C CA . LYS A 1 200 ? 39.862 -33.056 -12.729 1.00 36.50 200 LYS A CA 1
ATOM 1633 C C . LYS A 1 200 ? 41.211 -33.676 -13.116 1.00 36.50 200 LYS A C 1
ATOM 1635 O O . LYS A 1 200 ? 41.931 -34.143 -12.240 1.00 36.50 200 LYS A O 1
ATOM 1640 N N . HIS A 1 201 ? 41.601 -33.615 -14.393 1.00 41.44 201 HIS A N 1
ATOM 1641 C CA . HIS A 1 201 ? 42.860 -34.213 -14.851 1.00 41.44 201 HIS A CA 1
ATOM 1642 C C . HIS A 1 201 ? 44.101 -33.421 -14.404 1.00 41.44 201 HIS A C 1
ATOM 1644 O O . HIS A 1 201 ? 45.089 -34.024 -13.988 1.00 41.44 201 HIS A O 1
ATOM 1650 N N . THR A 1 202 ? 44.053 -32.084 -14.410 1.00 41.47 202 THR A N 1
ATOM 1651 C CA . THR A 1 202 ? 45.210 -31.251 -14.026 1.00 41.47 202 THR A CA 1
ATOM 1652 C C . THR A 1 202 ? 45.479 -31.284 -12.520 1.00 41.47 202 THR A C 1
ATOM 1654 O O . THR A 1 202 ? 46.637 -31.347 -12.096 1.00 41.47 202 THR A O 1
ATOM 1657 N N . HIS A 1 203 ? 44.427 -31.299 -11.694 1.00 45.97 203 HIS A N 1
ATOM 1658 C CA . HIS A 1 203 ? 44.589 -31.256 -10.240 1.00 45.97 203 HIS A CA 1
ATOM 1659 C C . HIS A 1 203 ? 45.058 -32.598 -9.659 1.00 45.97 203 HIS A C 1
ATOM 1661 O O . HIS A 1 203 ? 45.862 -32.615 -8.725 1.00 45.97 203 HIS A O 1
ATOM 1667 N N . THR A 1 204 ? 44.614 -33.723 -10.230 1.00 43.81 204 THR A N 1
ATOM 1668 C CA . THR A 1 204 ? 45.081 -35.050 -9.808 1.00 43.81 204 THR A CA 1
ATOM 1669 C C . THR A 1 204 ? 46.509 -35.311 -10.285 1.00 43.81 204 THR A C 1
ATOM 1671 O O . THR A 1 204 ? 47.341 -35.722 -9.484 1.00 43.81 204 THR A O 1
ATOM 1674 N N . HIS A 1 205 ? 46.847 -34.994 -11.541 1.00 46.84 205 HIS A N 1
ATOM 1675 C CA . HIS A 1 205 ? 48.180 -35.299 -12.072 1.00 46.84 205 HIS A CA 1
ATOM 1676 C C . HIS A 1 205 ? 49.286 -34.484 -11.380 1.00 46.84 205 HIS A C 1
ATOM 1678 O O . HIS A 1 205 ? 50.339 -35.029 -11.056 1.00 46.84 205 HIS A O 1
ATOM 1684 N N . THR A 1 206 ? 49.025 -33.211 -11.062 1.00 47.78 206 THR A N 1
ATOM 1685 C CA . THR A 1 206 ? 49.994 -32.352 -10.357 1.00 47.78 206 THR A CA 1
ATOM 1686 C C . THR A 1 206 ? 50.213 -32.806 -8.914 1.00 47.78 206 THR A C 1
ATOM 1688 O O . THR A 1 206 ? 51.352 -32.865 -8.454 1.00 47.78 206 THR A O 1
ATOM 1691 N N . HIS A 1 207 ? 49.152 -33.190 -8.197 1.00 52.94 207 HIS A N 1
ATOM 1692 C CA . HIS A 1 207 ? 49.282 -33.623 -6.805 1.00 52.94 207 HIS A CA 1
ATOM 1693 C C . HIS A 1 207 ? 49.982 -34.987 -6.692 1.00 52.94 207 HIS A C 1
ATOM 1695 O O . HIS A 1 207 ? 50.845 -35.166 -5.834 1.00 52.94 207 HIS A O 1
ATOM 1701 N N . THR A 1 208 ? 49.683 -35.935 -7.589 1.00 51.47 208 THR A N 1
ATOM 1702 C CA . THR A 1 208 ? 50.304 -37.268 -7.562 1.00 51.47 208 THR A CA 1
ATOM 1703 C C . THR A 1 208 ? 51.777 -37.230 -7.976 1.00 51.47 208 THR A C 1
ATOM 1705 O O . THR A 1 208 ? 52.596 -37.863 -7.313 1.00 51.47 208 THR A O 1
ATOM 1708 N N . LEU A 1 209 ? 52.149 -36.455 -9.006 1.00 54.56 209 LEU A N 1
ATOM 1709 C CA . LEU A 1 209 ? 53.555 -36.320 -9.420 1.00 54.56 209 LEU A CA 1
ATOM 1710 C C . LEU A 1 209 ? 54.401 -35.584 -8.389 1.00 54.56 209 LEU A C 1
ATOM 1712 O O . LEU A 1 209 ? 55.517 -36.014 -8.113 1.00 54.56 209 LEU A O 1
ATOM 1716 N N . THR A 1 210 ? 53.867 -34.520 -7.785 1.00 54.50 210 THR A N 1
ATOM 1717 C CA . THR A 1 210 ? 54.612 -33.782 -6.760 1.00 54.50 210 THR A CA 1
ATOM 1718 C C . THR A 1 210 ? 54.859 -34.681 -5.555 1.00 54.50 210 THR A C 1
ATOM 1720 O O . THR A 1 210 ? 55.999 -34.803 -5.131 1.00 54.50 210 THR A O 1
ATOM 1723 N N . HIS A 1 211 ? 53.834 -35.394 -5.073 1.00 56.75 211 HIS A N 1
ATOM 1724 C CA . HIS A 1 211 ? 53.954 -36.264 -3.902 1.00 56.75 211 HIS A CA 1
ATOM 1725 C C . HIS A 1 211 ? 54.833 -37.502 -4.153 1.00 56.75 211 HIS A C 1
ATOM 1727 O O . HIS A 1 211 ? 55.592 -37.909 -3.275 1.00 56.75 211 HIS A O 1
ATOM 1733 N N . ALA A 1 212 ? 54.774 -38.097 -5.350 1.00 56.91 212 ALA A N 1
ATOM 1734 C CA . ALA A 1 212 ? 55.645 -39.214 -5.719 1.00 56.91 212 ALA A CA 1
ATOM 1735 C C . ALA A 1 212 ? 57.113 -38.777 -5.868 1.00 56.91 212 ALA A C 1
ATOM 1737 O O . ALA A 1 212 ? 58.016 -39.514 -5.461 1.00 56.91 212 ALA A O 1
ATOM 1738 N N . TYR A 1 213 ? 57.352 -37.573 -6.403 1.00 52.88 213 TYR A N 1
ATOM 1739 C CA . TYR A 1 213 ? 58.692 -37.018 -6.581 1.00 52.88 213 TYR A CA 1
ATOM 1740 C C . TYR A 1 213 ? 59.338 -36.631 -5.246 1.00 52.88 213 TYR A C 1
ATOM 1742 O O . TYR A 1 213 ? 60.462 -37.059 -4.982 1.00 52.88 213 TYR A O 1
ATOM 1750 N N . THR A 1 214 ? 58.641 -35.915 -4.354 1.00 56.28 214 THR A N 1
ATOM 1751 C CA . THR A 1 214 ? 59.198 -35.610 -3.023 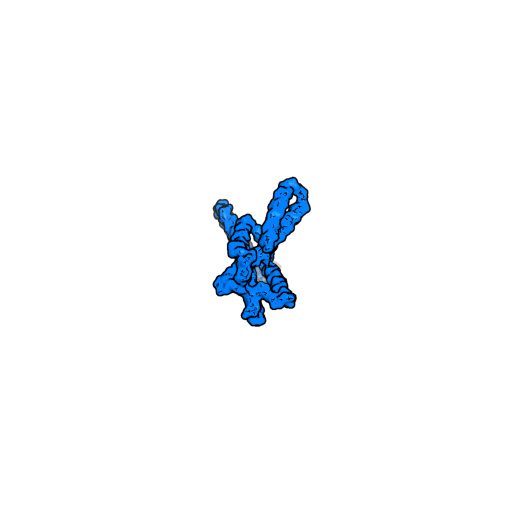1.00 56.28 214 THR A CA 1
ATOM 1752 C C . THR A 1 214 ? 59.410 -36.871 -2.202 1.00 56.28 214 THR A C 1
ATOM 1754 O O . THR A 1 214 ? 60.462 -37.005 -1.577 1.00 56.28 214 THR A O 1
ATOM 1757 N N . HIS A 1 215 ? 58.479 -37.829 -2.224 1.00 56.56 215 HIS A N 1
ATOM 1758 C CA . HIS A 1 215 ? 58.639 -39.045 -1.428 1.00 56.56 215 HIS A CA 1
ATOM 1759 C C . HIS A 1 215 ? 59.787 -39.927 -1.943 1.00 56.56 215 HIS A C 1
ATOM 1761 O O . HIS A 1 215 ? 60.590 -40.407 -1.141 1.00 56.56 215 HIS A O 1
ATOM 1767 N N . SER A 1 216 ? 59.921 -40.109 -3.260 1.00 56.03 216 SER A N 1
ATOM 1768 C CA . SER A 1 216 ? 61.010 -40.918 -3.827 1.00 56.03 216 SER A CA 1
ATOM 1769 C C . SER A 1 216 ? 62.368 -40.243 -3.659 1.00 56.03 216 SER A C 1
ATOM 1771 O O . SER A 1 216 ? 63.344 -40.910 -3.313 1.00 56.03 216 SER A O 1
ATOM 1773 N N . HIS A 1 217 ? 62.444 -38.922 -3.848 1.00 55.03 217 HIS A N 1
ATOM 1774 C CA . HIS A 1 217 ? 63.710 -38.203 -3.742 1.00 55.03 217 HIS A CA 1
ATOM 1775 C C . HIS A 1 217 ? 64.204 -38.126 -2.293 1.00 55.03 217 HIS A C 1
ATOM 1777 O O . HIS A 1 217 ? 65.394 -38.343 -2.048 1.00 55.03 217 HIS A O 1
ATOM 1783 N N . THR A 1 218 ? 63.305 -37.893 -1.332 1.00 56.50 218 THR A N 1
ATOM 1784 C CA . THR A 1 218 ? 63.672 -37.852 0.091 1.00 56.50 218 THR A CA 1
ATOM 1785 C C . THR A 1 218 ? 64.108 -39.237 0.559 1.00 56.50 218 THR A C 1
ATOM 1787 O O . THR A 1 218 ? 65.187 -39.371 1.124 1.00 56.50 218 THR A O 1
ATOM 1790 N N . HIS A 1 219 ? 63.346 -40.287 0.229 1.00 57.84 219 HIS A N 1
ATOM 1791 C CA . HIS A 1 219 ? 63.677 -41.648 0.652 1.00 57.84 219 HIS A CA 1
ATOM 1792 C C . HIS A 1 219 ? 64.992 -42.147 0.035 1.00 57.84 219 HIS A C 1
ATOM 1794 O O . HIS A 1 219 ? 65.801 -42.757 0.729 1.00 57.84 219 HIS A O 1
ATOM 1800 N N . SER A 1 220 ? 65.258 -41.828 -1.238 1.00 57.44 220 SER A N 1
ATOM 1801 C CA . SER A 1 220 ? 66.512 -42.205 -1.911 1.00 57.44 220 SER A CA 1
ATOM 1802 C C . SER A 1 220 ? 67.728 -41.480 -1.329 1.00 57.44 220 SER A C 1
ATOM 1804 O O . SER A 1 220 ? 68.770 -42.102 -1.126 1.00 57.44 220 SER A O 1
ATOM 1806 N N . LEU A 1 221 ? 67.599 -40.186 -1.005 1.00 59.09 221 LEU A N 1
ATOM 1807 C CA . LEU A 1 221 ? 68.668 -39.413 -0.364 1.00 59.09 221 LEU A CA 1
ATOM 1808 C C . LEU A 1 221 ? 68.963 -39.913 1.053 1.00 59.09 221 LEU A C 1
ATOM 1810 O O . LEU A 1 221 ? 70.131 -40.046 1.419 1.00 59.09 221 LEU A O 1
ATOM 1814 N N . THR A 1 222 ? 67.934 -40.237 1.841 1.00 58.56 222 THR A N 1
ATOM 1815 C CA . THR A 1 222 ? 68.131 -40.772 3.194 1.00 58.56 222 THR A CA 1
ATOM 1816 C C . THR A 1 222 ? 68.799 -42.145 3.153 1.00 58.56 222 THR A C 1
ATOM 1818 O O . THR A 1 222 ? 69.742 -42.367 3.912 1.00 58.56 222 THR A O 1
ATOM 1821 N N . HIS A 1 223 ? 68.385 -43.030 2.233 1.00 57.97 223 HIS A N 1
ATOM 1822 C CA . HIS A 1 223 ? 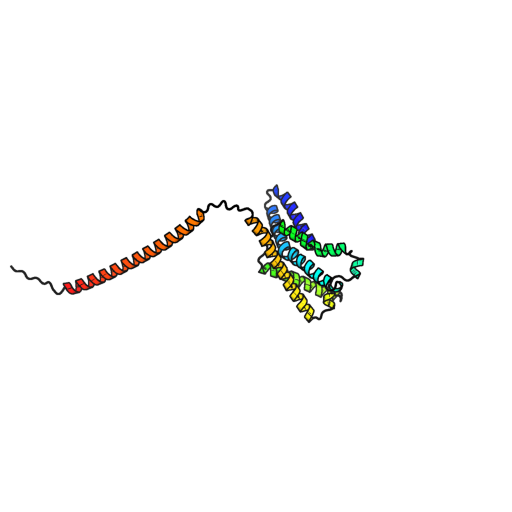68.963 -44.372 2.081 1.00 57.97 223 HIS A CA 1
ATOM 1823 C C . HIS A 1 223 ? 70.418 -44.334 1.592 1.00 57.97 223 HIS A C 1
ATOM 1825 O O . HIS A 1 223 ? 71.259 -45.076 2.098 1.00 57.97 223 HIS A O 1
ATOM 1831 N N . ALA A 1 224 ? 70.739 -43.447 0.643 1.00 58.44 224 ALA A N 1
ATOM 1832 C CA . ALA A 1 224 ? 72.108 -43.256 0.165 1.00 58.44 224 ALA A CA 1
ATOM 1833 C C . ALA A 1 224 ? 73.019 -42.688 1.265 1.00 58.44 224 ALA A C 1
ATOM 1835 O O . ALA A 1 224 ? 74.153 -43.146 1.427 1.00 58.44 224 ALA A O 1
ATOM 1836 N N . TYR A 1 225 ? 72.517 -41.740 2.065 1.00 54.88 225 TYR A N 1
ATOM 1837 C CA . TYR A 1 225 ? 73.270 -41.173 3.182 1.00 54.88 225 TYR A CA 1
ATOM 1838 C C . TYR A 1 225 ? 73.548 -42.215 4.273 1.00 54.88 225 TYR A C 1
ATOM 1840 O O . TYR A 1 225 ? 74.687 -42.332 4.718 1.00 54.88 225 TYR A O 1
ATOM 1848 N N . THR A 1 226 ? 72.566 -43.046 4.643 1.00 55.12 226 THR A N 1
ATOM 1849 C CA . THR A 1 226 ? 72.790 -44.120 5.631 1.00 55.12 226 THR A CA 1
ATOM 1850 C C . THR A 1 226 ? 73.733 -45.201 5.106 1.00 55.12 226 THR A C 1
ATOM 1852 O O . THR A 1 226 ? 74.675 -45.559 5.808 1.00 55.12 226 THR A O 1
ATOM 1855 N N . HIS A 1 227 ? 73.573 -45.668 3.860 1.00 54.16 227 HIS A N 1
ATOM 1856 C CA . HIS A 1 227 ? 74.469 -46.692 3.304 1.00 54.16 227 HIS A CA 1
ATOM 1857 C C . HIS A 1 227 ? 75.923 -46.220 3.200 1.00 54.16 227 HIS A C 1
ATOM 1859 O O . HIS A 1 227 ? 76.832 -46.981 3.528 1.00 54.16 227 HIS A O 1
ATOM 1865 N N . THR A 1 228 ? 76.157 -44.971 2.788 1.00 53.19 228 THR A N 1
ATOM 1866 C CA . THR A 1 228 ? 77.520 -44.435 2.634 1.00 53.19 228 THR A CA 1
ATOM 1867 C C . THR A 1 228 ? 78.188 -44.208 3.994 1.00 53.19 228 THR A C 1
ATOM 1869 O O . THR A 1 228 ? 79.376 -44.504 4.164 1.00 53.19 228 THR A O 1
ATOM 1872 N N . HIS A 1 229 ? 77.421 -43.754 4.993 1.00 50.09 229 HIS A N 1
ATOM 1873 C CA . HIS A 1 229 ? 77.942 -43.517 6.339 1.00 50.09 229 HIS A CA 1
ATOM 1874 C C . HIS A 1 229 ? 78.229 -44.822 7.104 1.00 50.09 229 HIS A C 1
ATOM 1876 O O . HIS A 1 229 ? 79.169 -44.860 7.899 1.00 50.09 229 HIS A O 1
ATOM 1882 N N . THR A 1 230 ? 77.495 -45.909 6.831 1.00 48.75 230 THR A N 1
ATOM 1883 C CA . THR A 1 230 ? 77.781 -47.239 7.399 1.00 48.75 230 THR A CA 1
ATOM 1884 C C . THR A 1 230 ? 78.923 -47.955 6.660 1.00 48.75 230 THR A C 1
ATOM 1886 O O . THR A 1 230 ? 79.791 -48.524 7.318 1.00 48.75 230 THR A O 1
ATOM 1889 N N . HIS A 1 231 ? 79.024 -47.866 5.324 1.00 50.56 231 HIS A N 1
ATOM 1890 C CA . HIS A 1 231 ? 80.119 -48.514 4.574 1.00 50.56 231 HIS A CA 1
ATOM 1891 C C . HIS A 1 231 ? 81.501 -47.902 4.853 1.00 50.56 231 HIS A C 1
ATOM 1893 O O . HIS A 1 231 ? 82.494 -48.628 4.913 1.00 50.56 231 HIS A O 1
ATOM 1899 N N . THR A 1 232 ? 81.582 -46.586 5.074 1.00 46.00 232 THR A N 1
ATOM 1900 C CA . THR A 1 232 ? 82.863 -45.904 5.348 1.00 46.00 232 THR A CA 1
ATOM 1901 C C . THR A 1 232 ? 83.385 -46.208 6.760 1.00 46.00 232 THR A C 1
ATOM 1903 O O . THR A 1 232 ? 84.596 -46.300 6.975 1.00 46.00 232 THR A O 1
ATOM 1906 N N . HIS A 1 233 ? 82.486 -46.457 7.721 1.00 46.03 233 HIS A N 1
ATOM 1907 C CA . HIS A 1 233 ? 82.871 -46.780 9.099 1.00 46.03 233 HIS A CA 1
ATOM 1908 C C . HIS A 1 233 ? 83.295 -48.249 9.292 1.00 46.03 233 HIS A C 1
ATOM 1910 O O . HIS A 1 233 ? 83.971 -48.559 10.272 1.00 46.03 233 HIS A O 1
ATOM 1916 N N . THR A 1 234 ? 82.962 -49.144 8.353 1.00 44.56 234 THR A N 1
ATOM 1917 C CA . THR A 1 234 ? 83.393 -50.555 8.376 1.00 44.56 234 THR A CA 1
ATOM 1918 C C . THR A 1 234 ? 84.630 -50.816 7.500 1.00 44.56 234 THR A C 1
ATOM 1920 O O . THR A 1 234 ? 85.453 -51.652 7.861 1.00 44.56 234 THR A O 1
ATOM 1923 N N . HIS A 1 235 ? 84.855 -50.067 6.409 1.00 48.88 235 HIS A N 1
ATOM 1924 C CA . HIS A 1 235 ? 86.009 -50.300 5.515 1.00 48.88 235 HIS A CA 1
ATOM 1925 C C . HIS A 1 235 ? 87.357 -49.717 5.977 1.00 48.88 235 HIS A C 1
ATOM 1927 O O . HIS A 1 235 ? 88.390 -50.085 5.420 1.00 48.88 235 HIS A O 1
ATOM 1933 N N . THR A 1 236 ? 87.390 -48.880 7.019 1.00 42.88 236 THR A N 1
ATOM 1934 C CA . THR A 1 236 ? 88.655 -48.359 7.581 1.00 42.88 236 THR A CA 1
ATOM 1935 C C . THR A 1 236 ? 89.351 -49.364 8.519 1.00 42.88 236 THR A C 1
ATOM 1937 O O . THR A 1 236 ? 90.485 -49.136 8.923 1.00 42.88 236 THR A O 1
ATOM 1940 N N . HIS A 1 237 ? 88.737 -50.515 8.833 1.00 50.34 237 HIS A N 1
ATOM 1941 C CA . HIS A 1 237 ? 89.295 -51.468 9.805 1.00 50.34 237 HIS A CA 1
ATOM 1942 C C . HIS A 1 237 ? 89.741 -52.833 9.253 1.00 50.34 237 HIS A C 1
ATOM 1944 O O . HIS A 1 237 ? 90.045 -53.717 10.055 1.00 50.34 237 HIS A O 1
ATOM 1950 N N . THR A 1 238 ? 89.803 -53.063 7.930 1.00 47.84 238 THR A N 1
ATOM 1951 C CA . THR A 1 238 ? 90.093 -54.435 7.435 1.00 47.84 238 THR A CA 1
ATOM 1952 C C . THR A 1 238 ? 90.987 -54.581 6.197 1.00 47.84 238 THR A C 1
ATOM 1954 O O . THR A 1 238 ? 91.273 -55.711 5.830 1.00 47.84 238 THR A O 1
ATOM 1957 N N . HIS A 1 239 ? 91.546 -53.530 5.588 1.00 45.81 239 HIS A N 1
ATOM 1958 C CA . HIS A 1 239 ? 92.542 -53.745 4.519 1.00 45.81 239 HIS A CA 1
ATOM 1959 C C . HIS A 1 239 ? 93.800 -52.891 4.666 1.00 45.81 239 HIS A C 1
ATOM 1961 O O . HIS A 1 239 ? 94.050 -51.949 3.923 1.00 45.81 239 HIS A O 1
ATOM 1967 N N . THR A 1 240 ? 94.635 -53.318 5.612 1.00 48.81 240 THR A N 1
ATOM 1968 C CA . THR A 1 240 ? 96.067 -53.501 5.367 1.00 48.81 240 THR A CA 1
ATOM 1969 C C . THR A 1 240 ? 96.269 -54.557 4.272 1.00 48.81 240 THR A C 1
ATOM 1971 O O . THR A 1 240 ? 95.694 -55.645 4.354 1.00 48.81 240 THR A O 1
ATOM 1974 N N . PRO A 1 241 ? 97.122 -54.286 3.272 1.00 48.50 241 PRO A N 1
ATOM 1975 C CA . PRO A 1 241 ? 97.844 -55.370 2.629 1.00 48.50 241 PRO A CA 1
ATOM 1976 C C . PRO A 1 241 ? 99.351 -55.108 2.588 1.00 48.50 241 PRO A C 1
ATOM 1978 O O . PRO A 1 241 ? 99.855 -54.149 2.011 1.00 48.50 241 PRO A O 1
ATOM 1981 N N . PHE A 1 242 ? 100.039 -56.050 3.222 1.00 46.00 242 PHE A N 1
ATOM 1982 C CA . PHE A 1 242 ? 101.363 -56.567 2.896 1.00 46.00 242 PHE A CA 1
ATOM 1983 C C . PHE A 1 242 ? 101.577 -56.742 1.380 1.00 46.00 242 PHE A C 1
ATOM 1985 O O . PHE A 1 242 ? 100.702 -57.317 0.741 1.00 46.00 242 PHE A O 1
ATOM 1992 N N . THR A 1 243 ? 102.751 -56.364 0.846 1.00 36.19 243 THR A N 1
ATOM 1993 C CA . THR A 1 243 ? 103.595 -57.114 -0.133 1.00 36.19 243 THR A CA 1
ATOM 1994 C C . THR A 1 243 ? 104.950 -56.373 -0.248 1.00 36.19 243 THR A C 1
ATOM 1996 O O . THR A 1 243 ? 104.956 -55.195 -0.579 1.00 36.19 243 THR A O 1
ATOM 1999 N N . VAL A 1 244 ? 106.052 -56.869 0.332 1.00 39.97 244 VAL A N 1
ATOM 2000 C CA . VAL A 1 244 ? 107.168 -57.654 -0.264 1.00 39.97 244 VAL A CA 1
ATOM 2001 C C . VAL A 1 244 ? 107.834 -57.036 -1.508 1.00 39.97 244 VAL A C 1
ATOM 2003 O O . VAL A 1 244 ? 107.338 -57.198 -2.620 1.00 39.97 244 VAL A O 1
ATOM 2006 N N . LEU A 1 245 ? 109.010 -56.431 -1.296 1.00 46.09 245 LEU A N 1
ATOM 2007 C CA . LEU A 1 245 ? 110.302 -56.775 -1.917 1.00 46.09 245 LEU A CA 1
ATOM 2008 C C . LEU A 1 245 ? 111.428 -56.383 -0.950 1.00 46.09 245 LEU A C 1
ATOM 2010 O O . LEU A 1 245 ? 111.290 -55.314 -0.314 1.00 46.09 245 LEU A O 1
#

Foldseek 3Di:
DLLVVLVVLVVVLVVLVVVVVPDPDPVSVVVSVVSLQVSLLSLLQPQFLVLVLQLVVQVVCCVVPVCQAHNPVCCVPAPPVRVCCVNPVSNVVSLVCLLVDQGDHDPLVVSLVSNLVVLVVVVVVQVVCCVVPVDGPGNNVVVDDPVVVVVVSVVSSVSSSVRSVVSVVSSCVSVVVVVVVPDPPPPDPPVVVVVVVVVVVVVVVVVVVVVVVVVVVVVVVVVVVVVVVVVVVPVVPDDDDDDDD

Sequence (245 aa):
VIQAVFFALCVLIDVSSLLTKGADSMEQERQLRKLIGLRDWMMAVLAFPVGAFVVFTFWSLYLYDRELVYPRLLDNFIPQWLNHGMHTTVLPFIIIEMRTTRHRYPSRSWGLAAVCCFGIGYILWTCWVQQVTGVWVYPVLERITPLARILFFSAMTVVICVFYTLGEILNTYIWDQAHTGTHTPTHSPTHTFTHSHTHKHTHTHTHTLTHAYTHSHTHSLTHAYTHTHTHTHTHTHTHTPFTVL

Secondary structure (DSSP, 8-state):
-HHHHHHHHHHHHHHHHHHHTT---HHHHHHHHHHHHHHHHHIIIIIHHHHHHHHHHHHHHHHHHGGGTS-GGGGGTS-HHHHHHHHHTHHHHHHHHHHHS------HHHHHHHHHHHHHHHHHHHHHHHHHHSS-SSHHHHHS-HHHHHHHHHHHHHHHHHHHHHHHHHHHHHHHHHHHSS------TTHHHHHHHHHHHHHHHHHHHHHHHHHHHHHHHHHHHHHHHHHHHHHTTS-------

InterPro domains:
  IPR006838 ADTRP/AIG1 [PF04750] (1-171)
  IPR006838 ADTRP/AIG1 [PTHR10989] (1-180)

pLDDT: mean 81.24, std 21.64, range [32.81, 98.56]

Organism: NCBI:txid1090488